Protein AF-A0A2J6I6C4-F1 (afdb_monomer)

Foldseek 3Di:
DVVVVVVVVVVVVVVVVVVPFPPDDDPDDDPCVQVPVCVVPLQCLPVPQAWDWDWDKDFDPDPDPFTKIKIKIKIKHADPVQQKIWMWMWIWIRHGDFKIKIWIKIKMKHWDDPDPFKIKMKMKMKIKMKIWTDDDPVVRWDTDIDIFIKMKIKMWMGGHQKIKMKMWIFDPPPPPPTPPPPPPDGDTKMKIKIWGWDDDDLFKIKIFMWMWIRDVDIWIKTKIWIDGNQAKIWIWIDTDPDGIDIDIDGGDPQPQPDFDDDPQWTWTFGPPPHTDTPDIDGHDD

Mean predicted aligned error: 13.04 Å

Radius of gyration: 20.75 Å; Cα contacts (8 Å, |Δi|>4): 655; chains: 1; bounding box: 45×49×57 Å

Sequence (285 aa):
MKLKKISKYLVLLNFVLISNLQFAQSFDKSVLHIYNDYLNNPAFIYAEKTIQINAIGGTSLTKLNNNPNEFMINTLAYFNKISSGIIISYHKENTGAYVNNQGVILGYAYHQKIHQDLEISIGVSFDIFKYKFKPDNQLNISSNTVSDVNYKAGLGLKYKNLSVSYAIHNNNVNMLDTNFIWTKSRKLNNSVFVRYDVQIKDIWHFYPQLSYFDDNTPKLLPSLIVDYKNIVGLGFEYWNNINITAYVKFFKKIKIIMLIKHQNNVLIYDKTSGWNLLGQVQIDL

Structure (mmCIF, N/CA/C/O backbone):
data_AF-A0A2J6I6C4-F1
#
_entry.id   AF-A0A2J6I6C4-F1
#
loop_
_atom_site.group_PDB
_atom_site.id
_atom_site.type_symbol
_atom_site.label_atom_id
_atom_site.label_alt_id
_atom_site.label_comp_id
_atom_site.label_asym_id
_atom_site.label_entity_id
_atom_site.label_seq_id
_atom_site.pdbx_PDB_ins_code
_atom_site.Cartn_x
_atom_site.Cartn_y
_atom_site.Cartn_z
_atom_site.occupancy
_atom_site.B_iso_or_equiv
_atom_site.auth_seq_id
_atom_site.auth_comp_id
_atom_site.auth_asym_id
_atom_site.auth_atom_id
_atom_site.pdbx_PDB_model_num
ATOM 1 N N . MET A 1 1 ? -8.338 -30.569 24.480 1.00 46.53 1 MET A N 1
ATOM 2 C CA . MET A 1 1 ? -8.023 -31.474 23.341 1.00 46.53 1 MET A CA 1
ATOM 3 C C . MET A 1 1 ? -8.474 -30.977 21.951 1.00 46.53 1 MET A C 1
ATOM 5 O O . MET A 1 1 ? -7.886 -31.412 20.970 1.00 46.53 1 MET A O 1
ATOM 9 N N . LYS A 1 2 ? -9.455 -30.060 21.817 1.00 44.38 2 LYS A N 1
ATOM 10 C CA . LYS A 1 2 ? -9.974 -29.587 20.507 1.00 44.38 2 LYS A CA 1
ATOM 11 C C . LYS A 1 2 ? -9.025 -28.660 19.710 1.00 44.38 2 LYS A C 1
ATOM 13 O O . LYS A 1 2 ? -8.967 -28.766 18.491 1.00 44.38 2 LYS A O 1
ATOM 18 N N . LEU A 1 3 ? -8.212 -27.834 20.380 1.00 40.41 3 LEU A N 1
ATOM 19 C CA . LEU A 1 3 ? -7.288 -26.883 19.726 1.00 40.41 3 LEU A CA 1
ATOM 20 C C . LEU A 1 3 ? -6.159 -27.552 18.917 1.00 40.41 3 LEU A C 1
ATOM 22 O O . LEU A 1 3 ? -5.822 -27.071 17.841 1.00 40.41 3 LEU A O 1
ATOM 26 N N . LYS A 1 4 ? -5.634 -28.700 19.378 1.00 46.03 4 LYS A N 1
ATOM 27 C CA . LYS A 1 4 ? -4.597 -29.464 18.651 1.00 46.03 4 LYS A CA 1
ATOM 28 C C . LYS A 1 4 ? -5.107 -30.069 17.335 1.00 46.03 4 LYS A C 1
ATOM 30 O O . LYS A 1 4 ? -4.322 -30.309 16.424 1.00 46.03 4 LYS A O 1
ATOM 35 N N . LYS A 1 5 ? -6.416 -30.333 17.231 1.00 46.25 5 LYS A N 1
ATOM 36 C CA . LYS A 1 5 ? -7.028 -30.841 15.993 1.00 46.25 5 LYS A CA 1
ATOM 37 C C . LYS A 1 5 ? -7.177 -29.718 14.965 1.00 46.25 5 LYS A C 1
ATOM 39 O O . LYS A 1 5 ? -6.789 -29.909 13.822 1.00 46.25 5 LYS A O 1
ATOM 44 N N . ILE A 1 6 ? -7.635 -28.537 15.390 1.00 59.62 6 ILE A N 1
ATOM 45 C CA . ILE A 1 6 ? -7.791 -27.356 14.521 1.00 59.62 6 ILE A CA 1
ATOM 46 C C . ILE A 1 6 ? -6.442 -26.915 13.931 1.00 59.62 6 ILE A C 1
ATOM 48 O O . ILE A 1 6 ? -6.360 -26.666 12.733 1.00 59.62 6 ILE A O 1
ATOM 52 N N . SER A 1 7 ? -5.364 -26.909 14.726 1.00 58.69 7 SER A N 1
ATOM 53 C CA . SER A 1 7 ? -4.027 -26.561 14.219 1.00 58.69 7 SER A CA 1
ATOM 54 C C . SER A 1 7 ? -3.521 -27.543 13.159 1.00 58.69 7 SER A C 1
ATOM 56 O O . SER A 1 7 ? -2.903 -27.122 12.189 1.00 58.69 7 SER A O 1
ATOM 58 N N . LYS A 1 8 ? -3.814 -28.845 13.301 1.00 58.00 8 LYS A N 1
ATOM 59 C CA . LYS A 1 8 ? -3.425 -29.862 12.312 1.00 58.00 8 LYS A CA 1
ATOM 60 C C . LYS A 1 8 ? -4.143 -29.653 10.977 1.00 58.00 8 LYS A C 1
ATOM 62 O O . LYS A 1 8 ? -3.500 -29.755 9.940 1.00 58.00 8 LYS A O 1
ATOM 67 N N . TYR A 1 9 ? -5.435 -29.320 11.003 1.00 67.44 9 TYR A N 1
ATOM 68 C CA . TYR A 1 9 ? -6.203 -29.035 9.787 1.00 67.44 9 TYR A CA 1
ATOM 69 C C . TYR A 1 9 ? -5.781 -27.730 9.113 1.00 67.44 9 TYR A C 1
ATOM 71 O O . TYR A 1 9 ? -5.707 -27.698 7.893 1.00 67.44 9 TYR A O 1
ATOM 79 N N . LEU A 1 10 ? -5.432 -26.688 9.877 1.00 62.88 10 LEU A N 1
ATOM 80 C CA . LEU A 1 10 ? -4.889 -25.447 9.314 1.00 62.88 10 LEU A CA 1
ATOM 81 C C . LEU A 1 10 ? -3.521 -25.662 8.657 1.00 62.88 10 LEU A C 1
ATOM 83 O O . LEU A 1 10 ? -3.275 -25.118 7.586 1.00 62.88 10 LEU A O 1
ATOM 87 N N . VAL A 1 11 ? -2.647 -26.480 9.252 1.00 66.56 11 VAL A N 1
ATOM 88 C CA . VAL A 1 11 ? -1.365 -26.857 8.631 1.00 66.56 11 VAL A CA 1
ATOM 89 C C . VAL A 1 11 ? -1.597 -27.668 7.356 1.00 66.56 11 VAL A C 1
ATOM 91 O O . VAL A 1 11 ? -0.972 -27.376 6.344 1.00 66.56 11 VAL A O 1
ATOM 94 N N . LEU A 1 12 ? -2.523 -28.632 7.376 1.00 62.59 12 LEU A N 1
ATOM 95 C CA . LEU A 1 12 ? -2.875 -29.425 6.193 1.00 62.59 12 LEU A CA 1
ATOM 96 C C . LEU A 1 12 ? -3.475 -28.560 5.080 1.00 62.59 12 LEU A C 1
ATOM 98 O O . LEU A 1 12 ? -3.098 -28.717 3.927 1.00 62.59 12 LEU A O 1
ATOM 102 N N . LEU A 1 13 ? -4.356 -27.619 5.427 1.00 60.53 13 LEU A N 1
ATOM 103 C CA . LEU A 1 13 ? -4.941 -26.663 4.491 1.00 60.53 13 LEU A CA 1
ATOM 104 C C . LEU A 1 13 ? -3.857 -25.778 3.866 1.00 60.53 13 LEU A C 1
ATOM 106 O O . LEU A 1 13 ? -3.821 -25.652 2.650 1.00 60.53 13 LEU A O 1
ATOM 110 N N . ASN A 1 14 ? -2.930 -25.236 4.665 1.00 56.56 14 ASN A N 1
ATOM 111 C CA . ASN A 1 14 ? -1.780 -24.490 4.142 1.00 56.56 14 ASN A CA 1
ATOM 112 C C . ASN A 1 14 ? -0.920 -25.357 3.215 1.00 56.56 14 ASN A C 1
ATOM 114 O O . ASN A 1 14 ? -0.519 -24.894 2.156 1.00 56.56 14 ASN A O 1
ATOM 118 N N . PHE A 1 15 ? -0.677 -26.622 3.565 1.00 59.22 15 PHE A N 1
ATOM 119 C CA . PHE A 1 15 ? 0.108 -27.536 2.734 1.00 59.22 15 PHE A CA 1
ATOM 120 C C . PHE A 1 15 ? -0.576 -27.829 1.389 1.00 59.22 15 PHE A C 1
ATOM 122 O O . PHE A 1 15 ? 0.089 -27.827 0.358 1.00 59.22 15 PHE A O 1
ATOM 129 N N . VAL A 1 16 ? -1.903 -28.004 1.391 1.00 60.94 16 VAL A N 1
ATOM 130 C CA . VAL A 1 16 ? -2.719 -28.197 0.179 1.00 60.94 16 VAL A CA 1
ATOM 131 C C . VAL A 1 16 ? -2.786 -26.920 -0.669 1.00 60.94 16 VAL A C 1
ATOM 133 O O . VAL A 1 16 ? -2.749 -26.992 -1.896 1.00 60.94 16 VAL A O 1
ATOM 136 N N . LEU A 1 17 ? -2.850 -25.741 -0.043 1.00 49.84 17 LEU A N 1
ATOM 137 C CA . LEU A 1 17 ? -2.805 -24.454 -0.746 1.00 49.84 17 LEU A CA 1
ATOM 138 C C . LEU A 1 17 ? -1.430 -24.212 -1.389 1.00 49.84 17 LEU A C 1
ATOM 140 O O . LEU A 1 17 ? -1.365 -23.771 -2.531 1.00 49.84 17 LEU A O 1
ATOM 144 N N . ILE A 1 18 ? -0.340 -24.567 -0.700 1.00 54.50 18 ILE A N 1
ATOM 145 C CA . ILE A 1 18 ? 1.033 -24.460 -1.219 1.00 54.50 18 ILE A CA 1
ATOM 146 C C . ILE A 1 18 ? 1.277 -25.472 -2.350 1.00 54.50 18 ILE A C 1
ATOM 148 O O . ILE A 1 18 ? 1.935 -25.139 -3.332 1.00 54.50 18 ILE A O 1
ATOM 152 N N . SER A 1 19 ? 0.728 -26.691 -2.260 1.00 41.31 19 SER A N 1
ATOM 153 C CA . SER A 1 19 ? 0.925 -27.731 -3.281 1.00 41.31 19 SER A CA 1
ATOM 154 C C . SER A 1 19 ? 0.206 -27.463 -4.608 1.00 41.31 19 SER A C 1
ATOM 156 O O . SER A 1 19 ? 0.525 -28.114 -5.596 1.00 41.31 19 SER A O 1
ATOM 158 N N . ASN A 1 20 ? -0.750 -26.528 -4.643 1.00 42.38 20 ASN A N 1
ATOM 159 C CA . ASN A 1 20 ? -1.469 -26.123 -5.859 1.00 42.38 20 ASN A CA 1
ATOM 160 C C . ASN A 1 20 ? -0.964 -24.794 -6.448 1.00 42.38 20 ASN A C 1
ATOM 162 O O . ASN A 1 20 ? -1.604 -24.239 -7.340 1.00 42.38 20 ASN A O 1
ATOM 166 N N . LEU A 1 21 ? 0.176 -24.272 -5.980 1.00 39.88 21 LEU A N 1
ATOM 167 C CA . LEU A 1 21 ? 0.808 -23.105 -6.592 1.00 39.88 21 LEU A CA 1
ATOM 168 C C . LEU A 1 21 ? 1.379 -23.496 -7.964 1.00 39.88 21 LEU A C 1
ATOM 170 O O . LEU A 1 21 ? 2.536 -23.893 -8.092 1.00 39.88 21 LEU A O 1
ATOM 174 N N . GLN A 1 22 ? 0.565 -23.387 -9.015 1.00 33.47 22 GLN A N 1
ATOM 175 C CA . GLN A 1 22 ? 1.095 -23.226 -10.364 1.00 33.47 22 GLN A CA 1
ATOM 176 C C . GLN A 1 22 ? 1.802 -21.868 -10.422 1.00 33.47 22 GLN A C 1
ATOM 178 O O . GLN A 1 22 ? 1.182 -20.820 -10.260 1.00 33.47 22 GLN A O 1
ATOM 183 N N . PHE A 1 23 ? 3.118 -21.892 -10.637 1.00 37.78 23 PHE A N 1
ATOM 184 C CA . PHE A 1 23 ? 3.938 -20.699 -10.841 1.00 37.78 23 PHE A CA 1
ATOM 185 C C . PHE A 1 23 ? 3.673 -20.109 -12.230 1.00 37.78 23 PHE A C 1
ATOM 187 O O . PHE A 1 23 ? 4.524 -20.187 -13.117 1.00 37.78 23 PHE A O 1
ATOM 194 N N . ALA A 1 24 ? 2.487 -19.553 -12.456 1.00 33.47 24 ALA A N 1
ATOM 195 C CA . ALA A 1 24 ? 2.272 -18.737 -13.636 1.00 33.47 24 ALA A CA 1
ATOM 196 C C . ALA A 1 24 ? 2.757 -17.309 -13.371 1.00 33.47 24 ALA A C 1
ATOM 198 O O . ALA A 1 24 ? 2.614 -16.742 -12.288 1.00 33.47 24 ALA A O 1
ATOM 199 N N . GLN A 1 25 ? 3.426 -16.766 -14.381 1.00 35.72 25 GLN A N 1
ATOM 200 C CA . GLN A 1 25 ? 4.080 -15.470 -14.346 1.00 35.72 25 GLN A CA 1
ATOM 201 C C . GLN A 1 25 ? 3.005 -14.384 -14.257 1.00 35.72 25 GLN A C 1
ATOM 203 O O . GLN A 1 25 ? 2.384 -14.045 -15.262 1.00 35.72 25 GLN A O 1
ATOM 208 N N . SER A 1 26 ? 2.759 -13.827 -13.072 1.00 33.72 26 SER A N 1
ATOM 209 C CA . SER A 1 26 ? 2.038 -12.560 -12.991 1.00 33.72 26 SER A CA 1
ATOM 210 C C . SER A 1 26 ? 3.020 -11.441 -13.330 1.00 33.72 26 SER A C 1
ATOM 212 O O . SER A 1 26 ? 3.727 -10.924 -12.464 1.00 33.72 26 SER A O 1
ATOM 214 N N . PHE A 1 27 ? 3.085 -11.085 -14.609 1.00 38.00 27 PHE A N 1
ATOM 215 C CA . PHE A 1 27 ? 3.450 -9.724 -14.972 1.00 38.00 27 PHE A CA 1
ATOM 216 C C . PHE A 1 27 ? 2.368 -8.793 -14.396 1.00 38.00 27 PHE A C 1
ATOM 218 O O . PHE A 1 27 ? 1.179 -9.007 -14.636 1.00 38.00 27 PHE A O 1
ATOM 225 N N . ASP A 1 28 ? 2.790 -7.833 -13.567 1.00 42.53 28 ASP A N 1
ATOM 226 C CA . ASP A 1 28 ? 2.292 -6.442 -13.533 1.00 42.53 28 ASP A CA 1
ATOM 227 C C . ASP A 1 28 ? 1.892 -5.829 -12.189 1.00 42.53 28 ASP A C 1
ATOM 229 O O . ASP A 1 28 ? 1.685 -4.618 -12.175 1.00 42.53 28 ASP A O 1
ATOM 233 N N . LYS A 1 29 ? 1.826 -6.534 -11.050 1.00 50.66 29 LYS A N 1
ATOM 234 C CA . LYS A 1 29 ? 1.761 -5.824 -9.751 1.00 50.66 29 LYS A CA 1
ATOM 235 C C . LYS A 1 29 ? 2.572 -6.513 -8.661 1.00 50.66 29 LYS A C 1
ATOM 237 O O . LYS A 1 29 ? 2.712 -7.732 -8.613 1.00 50.66 29 LYS A O 1
ATOM 242 N N . SER A 1 30 ? 3.169 -5.667 -7.844 1.00 57.25 30 SER A N 1
ATOM 243 C CA . SER A 1 30 ? 4.337 -5.942 -7.034 1.00 57.25 30 SER A CA 1
ATOM 244 C C . SER A 1 30 ? 3.942 -6.484 -5.656 1.00 57.25 30 SER A C 1
ATOM 246 O O . SER A 1 30 ? 2.896 -6.135 -5.130 1.00 57.25 30 SER A O 1
ATOM 248 N N . VAL A 1 31 ? 4.748 -7.339 -5.014 1.00 60.59 31 VAL A N 1
ATOM 249 C CA . VAL A 1 31 ? 4.420 -7.917 -3.678 1.00 60.59 31 VAL A CA 1
ATOM 250 C C . VAL A 1 31 ? 4.047 -6.826 -2.657 1.00 60.59 31 VAL A C 1
ATOM 252 O O . VAL A 1 31 ? 3.349 -7.061 -1.667 1.00 60.59 31 VAL A O 1
ATOM 255 N N . LEU A 1 32 ? 4.540 -5.613 -2.894 1.00 64.56 32 LEU A N 1
ATOM 256 C CA . LEU A 1 32 ? 4.412 -4.473 -2.013 1.00 64.56 32 LEU A CA 1
ATOM 257 C C . LEU A 1 32 ? 2.973 -3.989 -1.848 1.00 64.56 32 LEU A C 1
ATOM 259 O O . LEU A 1 32 ? 2.642 -3.547 -0.749 1.00 64.56 32 LEU A O 1
ATOM 263 N N . HIS A 1 33 ? 2.117 -4.061 -2.877 1.00 69.06 33 HIS A N 1
ATOM 264 C CA . HIS A 1 33 ? 0.758 -3.497 -2.790 1.00 69.06 33 HIS A CA 1
ATOM 265 C C . HIS A 1 33 ? -0.145 -4.274 -1.831 1.00 69.06 33 HIS A C 1
ATOM 267 O O . HIS A 1 33 ? -1.076 -3.700 -1.272 1.00 69.06 33 HIS A O 1
ATOM 273 N N . ILE A 1 34 ? 0.144 -5.557 -1.601 1.00 70.62 34 ILE A N 1
ATOM 274 C CA . ILE A 1 34 ? -0.614 -6.397 -0.664 1.00 70.62 34 ILE A CA 1
ATOM 275 C C . ILE A 1 34 ? -0.310 -5.993 0.772 1.00 70.62 34 ILE A C 1
ATOM 277 O O . ILE A 1 34 ? -1.216 -5.912 1.588 1.00 70.62 34 ILE A O 1
ATOM 281 N N . TYR A 1 35 ? 0.958 -5.724 1.085 1.00 72.06 35 TYR A N 1
ATOM 282 C CA . TYR A 1 35 ? 1.402 -5.440 2.452 1.00 72.06 35 TYR A CA 1
ATOM 283 C C . TYR A 1 35 ? 1.483 -3.955 2.796 1.00 72.06 35 TYR A C 1
ATOM 285 O O . TYR A 1 35 ? 1.873 -3.618 3.918 1.00 72.06 35 TYR A O 1
ATOM 293 N N . ASN A 1 36 ? 1.191 -3.075 1.840 1.00 75.19 36 ASN A N 1
ATOM 294 C CA . ASN A 1 36 ? 1.263 -1.637 2.018 1.00 75.19 36 ASN A CA 1
ATOM 295 C C . ASN A 1 36 ? 0.029 -0.962 1.414 1.00 75.19 36 ASN A C 1
ATOM 297 O O . ASN A 1 36 ? 0.051 -0.521 0.263 1.00 75.19 36 ASN A O 1
ATOM 301 N N . ASP A 1 37 ? -1.034 -0.841 2.214 1.00 78.88 37 ASP A N 1
ATOM 302 C CA . ASP A 1 37 ? -2.308 -0.258 1.769 1.00 78.88 37 ASP A CA 1
ATOM 303 C C . ASP A 1 37 ? -2.155 1.159 1.210 1.00 78.88 37 ASP A C 1
ATOM 305 O O . ASP A 1 37 ? -2.943 1.577 0.364 1.00 78.88 37 ASP A O 1
ATOM 309 N N . TYR A 1 38 ? -1.141 1.901 1.667 1.00 80.06 38 TYR A N 1
ATOM 310 C CA . TYR A 1 38 ? -0.843 3.233 1.156 1.00 80.06 38 TYR A CA 1
ATOM 311 C C . TYR A 1 38 ? -0.567 3.233 -0.355 1.00 80.06 38 TYR A C 1
ATOM 313 O O . TYR A 1 38 ? -0.977 4.161 -1.051 1.00 80.06 38 TYR A O 1
ATOM 321 N N . LEU A 1 39 ? 0.099 2.197 -0.880 1.00 78.25 39 LEU A N 1
ATOM 322 C CA . LEU A 1 39 ? 0.382 2.111 -2.317 1.00 78.25 39 LEU A CA 1
ATOM 323 C C . LEU A 1 39 ? -0.907 2.016 -3.141 1.00 78.25 39 LEU A C 1
ATOM 325 O O . LEU A 1 39 ? -0.939 2.510 -4.274 1.00 78.25 39 LEU A O 1
ATOM 329 N N . ASN A 1 40 ? -1.957 1.432 -2.550 1.00 80.00 40 ASN A N 1
ATOM 330 C CA . ASN A 1 40 ? -3.296 1.363 -3.127 1.00 80.00 40 ASN A CA 1
ATOM 331 C C . ASN A 1 40 ? -4.049 2.684 -2.944 1.00 80.00 40 ASN A C 1
ATOM 333 O O . ASN A 1 40 ? -4.701 3.149 -3.877 1.00 80.00 40 ASN A O 1
ATOM 337 N N . ASN A 1 41 ? -3.970 3.293 -1.756 1.00 88.69 41 ASN A N 1
ATOM 338 C CA . ASN A 1 41 ? -4.663 4.538 -1.456 1.00 88.69 41 ASN A CA 1
ATOM 339 C C . ASN A 1 41 ? -3.892 5.428 -0.462 1.00 88.69 41 ASN A C 1
ATOM 341 O O . ASN A 1 41 ? -3.726 5.040 0.701 1.00 88.69 41 ASN A O 1
ATOM 345 N N . PRO A 1 42 ? -3.525 6.669 -0.842 1.00 90.06 42 PRO A N 1
ATOM 346 C CA . PRO A 1 42 ? -2.816 7.572 0.054 1.00 90.06 42 PRO A CA 1
ATOM 347 C C . PRO A 1 42 ? -3.596 7.940 1.323 1.00 90.06 42 PRO A C 1
ATOM 349 O O . PRO A 1 42 ? -2.987 8.282 2.327 1.00 90.06 42 PRO A O 1
ATOM 352 N N . ALA A 1 43 ? -4.924 7.812 1.352 1.00 90.50 43 ALA A N 1
ATOM 353 C CA . ALA A 1 43 ? -5.735 8.068 2.544 1.00 90.50 43 ALA A CA 1
ATOM 354 C C . ALA A 1 43 ? -5.499 7.054 3.689 1.00 90.50 43 ALA A C 1
ATOM 356 O O . ALA A 1 43 ? -5.998 7.247 4.800 1.00 90.50 43 ALA A O 1
ATOM 357 N N . PHE A 1 44 ? -4.746 5.975 3.446 1.00 85.06 44 PHE A N 1
ATOM 358 C CA . PHE A 1 44 ? -4.442 4.915 4.415 1.00 85.06 44 PHE A CA 1
ATOM 359 C C . PHE A 1 44 ? -3.098 5.046 5.136 1.00 85.06 44 PHE A C 1
ATOM 361 O O . PHE A 1 44 ? -2.681 4.117 5.827 1.00 85.06 44 PHE A O 1
ATOM 368 N N . ILE A 1 45 ? -2.479 6.231 5.131 1.00 72.75 45 ILE A N 1
ATOM 369 C CA . ILE A 1 45 ? -1.303 6.535 5.978 1.00 72.75 45 ILE A CA 1
ATOM 370 C C . ILE A 1 45 ? -1.639 6.443 7.500 1.00 72.75 45 ILE A C 1
ATOM 372 O O . ILE A 1 45 ? -0.779 6.647 8.351 1.00 72.75 45 ILE A O 1
ATOM 376 N N . TYR A 1 46 ? -2.866 6.058 7.892 1.00 61.78 46 TYR A N 1
ATOM 377 C CA . TYR A 1 46 ? -3.261 5.834 9.290 1.00 61.78 46 TYR A CA 1
ATOM 378 C C . TYR A 1 46 ? -2.914 4.467 9.881 1.00 61.78 46 TYR A C 1
ATOM 380 O O . TYR A 1 46 ? -3.103 4.333 11.092 1.00 61.78 46 TYR A O 1
ATOM 388 N N . ALA A 1 47 ? -2.526 3.458 9.081 1.00 56.50 47 ALA A N 1
ATOM 389 C CA . ALA A 1 47 ? -2.716 2.038 9.430 1.00 56.50 47 ALA A CA 1
ATOM 390 C C . ALA A 1 47 ? -2.342 1.676 10.881 1.00 56.50 47 ALA A C 1
ATOM 392 O O . ALA A 1 47 ? -3.105 0.967 11.534 1.00 56.50 47 ALA A O 1
ATOM 393 N N . GLU A 1 48 ? -1.269 2.255 11.435 1.00 62.34 48 GLU A N 1
ATOM 394 C CA . GLU A 1 48 ? -0.854 1.974 12.815 1.00 62.34 48 GLU A CA 1
ATOM 395 C C . GLU A 1 48 ? -0.717 3.184 13.758 1.00 62.34 48 GLU A C 1
ATOM 397 O O . GLU A 1 48 ? -0.335 2.995 14.909 1.00 62.34 48 GLU A O 1
ATOM 402 N N . LYS A 1 49 ? -1.060 4.422 13.352 1.00 71.25 49 LYS A N 1
ATOM 403 C CA . LYS A 1 49 ? -0.919 5.649 14.191 1.00 71.25 49 LYS A CA 1
ATOM 404 C C . LYS A 1 49 ? 0.444 5.771 14.903 1.00 71.25 49 LYS A C 1
ATOM 406 O O . LYS A 1 49 ? 0.560 6.360 15.977 1.00 71.25 49 LYS A O 1
ATOM 411 N N . THR A 1 50 ? 1.486 5.214 14.298 1.00 70.19 50 THR A N 1
ATOM 412 C CA . THR A 1 50 ? 2.855 5.162 14.820 1.00 70.19 50 THR A CA 1
ATOM 413 C C . THR A 1 50 ? 3.834 5.584 13.741 1.00 70.19 50 THR A C 1
ATOM 415 O O . THR A 1 50 ? 3.511 5.539 12.555 1.00 70.19 50 THR A O 1
ATOM 418 N N . ILE A 1 51 ? 5.053 5.939 14.147 1.00 76.50 51 ILE A N 1
ATOM 419 C CA . ILE A 1 51 ? 6.169 6.022 13.206 1.00 76.50 51 ILE A CA 1
ATOM 420 C C . ILE A 1 51 ? 6.601 4.599 12.861 1.00 76.50 51 ILE A C 1
ATOM 422 O O . ILE A 1 51 ? 6.819 3.780 13.756 1.00 76.50 51 ILE A O 1
ATOM 426 N N . GLN A 1 52 ? 6.716 4.311 11.573 1.00 74.31 52 GLN A N 1
ATOM 427 C CA . GLN A 1 52 ? 7.131 3.018 11.058 1.00 74.31 52 GLN A CA 1
ATOM 428 C C . GLN A 1 52 ? 8.174 3.195 9.976 1.00 74.31 52 GLN A C 1
ATOM 430 O O . GLN A 1 52 ? 8.049 4.087 9.143 1.00 74.31 52 GLN A O 1
ATOM 435 N N . ILE A 1 53 ? 9.157 2.302 9.962 1.00 74.38 53 ILE A N 1
ATOM 436 C CA . ILE A 1 53 ? 10.054 2.134 8.827 1.00 74.38 53 ILE A CA 1
ATOM 437 C C . ILE A 1 53 ? 9.908 0.696 8.358 1.00 74.38 53 ILE A C 1
ATOM 439 O O . ILE A 1 53 ? 10.161 -0.228 9.133 1.00 74.38 53 ILE A O 1
ATOM 443 N N . ASN A 1 54 ? 9.495 0.507 7.108 1.00 72.44 54 ASN A N 1
ATOM 444 C CA . ASN A 1 54 ? 9.399 -0.812 6.502 1.00 72.44 54 ASN A CA 1
ATOM 445 C C . ASN A 1 54 ? 10.412 -0.922 5.370 1.00 72.44 54 ASN A C 1
ATOM 447 O O . ASN A 1 54 ? 10.471 -0.061 4.500 1.00 72.44 54 ASN A O 1
ATOM 451 N N . ALA A 1 55 ? 11.168 -2.014 5.364 1.00 72.19 55 ALA A N 1
ATOM 452 C CA . ALA A 1 55 ? 11.947 -2.443 4.215 1.00 72.19 55 ALA A CA 1
ATOM 453 C C . ALA A 1 55 ? 11.312 -3.726 3.684 1.00 72.19 55 ALA A C 1
ATOM 455 O O . ALA A 1 55 ? 11.145 -4.694 4.428 1.00 72.19 55 ALA A O 1
ATOM 456 N N . ILE A 1 56 ? 10.917 -3.720 2.418 1.00 70.19 56 ILE A N 1
ATOM 457 C CA . ILE A 1 56 ? 10.276 -4.851 1.759 1.00 70.19 56 ILE A CA 1
ATOM 458 C C . ILE A 1 56 ? 11.066 -5.144 0.490 1.00 70.19 56 ILE A C 1
ATOM 460 O O . ILE A 1 56 ? 11.317 -4.249 -0.312 1.00 70.19 56 ILE A O 1
ATOM 464 N N . GLY A 1 57 ? 11.481 -6.396 0.332 1.00 68.00 57 GLY A N 1
ATOM 465 C CA . GLY A 1 57 ? 12.169 -6.877 -0.855 1.00 68.00 57 GLY A CA 1
ATOM 466 C C . GLY A 1 57 ? 11.458 -8.101 -1.410 1.00 68.00 57 GLY A C 1
ATOM 467 O O . GLY A 1 57 ? 10.981 -8.939 -0.644 1.00 68.00 57 GLY A O 1
ATOM 468 N N . GLY A 1 58 ? 11.391 -8.197 -2.730 1.00 66.50 58 GLY A N 1
ATOM 469 C CA . GLY A 1 58 ? 10.831 -9.334 -3.445 1.00 66.50 58 GLY A CA 1
ATOM 470 C C . GLY A 1 58 ? 11.751 -9.753 -4.583 1.00 66.50 58 GLY A C 1
ATOM 471 O O . GLY A 1 58 ? 12.347 -8.916 -5.260 1.00 66.50 58 GLY A O 1
ATOM 472 N N . THR A 1 59 ? 11.870 -11.057 -4.804 1.00 65.94 59 THR A N 1
ATOM 473 C CA . THR A 1 59 ? 12.532 -11.617 -5.983 1.00 65.94 59 THR A CA 1
ATOM 474 C C . THR A 1 59 ? 11.605 -12.631 -6.637 1.00 65.94 59 THR A C 1
ATOM 476 O O . THR A 1 59 ? 10.935 -13.410 -5.958 1.00 65.94 59 THR A O 1
ATOM 479 N N . SER A 1 60 ? 11.550 -12.629 -7.968 1.00 62.69 60 SER A N 1
ATOM 480 C CA . SER A 1 60 ? 10.906 -13.712 -8.709 1.00 62.69 60 SER A CA 1
ATOM 481 C C . SER A 1 60 ? 11.785 -14.965 -8.661 1.00 62.69 60 SER A C 1
ATOM 483 O O . SER A 1 60 ? 12.992 -14.892 -8.894 1.00 62.69 60 SER A O 1
ATOM 485 N N . LEU A 1 61 ? 11.181 -16.123 -8.377 1.00 54.22 61 LEU A N 1
ATOM 486 C CA . LEU A 1 61 ? 11.857 -17.427 -8.249 1.00 54.22 61 LEU A CA 1
ATOM 487 C C . LEU A 1 61 ? 12.237 -18.076 -9.595 1.00 54.22 61 LEU A C 1
ATOM 489 O O . LEU A 1 61 ? 12.612 -19.248 -9.642 1.00 54.22 61 LEU A O 1
ATOM 493 N N . THR A 1 62 ? 12.130 -17.352 -10.706 1.00 54.00 62 THR A N 1
ATOM 494 C CA . THR A 1 62 ? 12.517 -17.881 -12.019 1.00 54.00 62 THR A CA 1
ATOM 495 C C . THR A 1 62 ? 14.044 -18.043 -12.095 1.00 54.00 62 THR A C 1
ATOM 497 O O . THR A 1 62 ? 14.786 -17.333 -11.437 1.00 54.00 62 THR A O 1
ATOM 500 N N . LYS A 1 63 ? 14.576 -19.034 -12.821 1.00 45.75 63 LYS A N 1
ATOM 501 C CA . LYS A 1 63 ? 16.038 -19.279 -12.923 1.00 45.75 63 LYS A CA 1
ATOM 502 C C . LYS A 1 63 ? 16.714 -18.436 -14.020 1.00 45.75 63 LYS A C 1
ATOM 504 O O . LYS A 1 63 ? 17.739 -18.845 -14.559 1.00 45.75 63 LYS A O 1
ATOM 509 N N . LEU A 1 64 ? 16.131 -17.302 -14.406 1.00 53.09 64 LEU A N 1
ATOM 510 C CA . LEU A 1 64 ? 16.615 -16.510 -15.536 1.00 53.09 64 LEU A CA 1
ATOM 511 C C . LEU A 1 64 ? 17.597 -15.425 -15.064 1.00 53.09 64 LEU A C 1
ATOM 513 O O . LEU A 1 64 ? 17.460 -14.840 -13.991 1.00 53.09 64 LEU A O 1
ATOM 517 N N . ASN A 1 65 ? 18.623 -15.140 -15.865 1.00 53.03 65 ASN A N 1
ATOM 518 C CA . ASN A 1 65 ? 19.490 -13.990 -15.606 1.00 53.03 65 ASN A CA 1
ATOM 519 C C . ASN A 1 65 ? 18.655 -12.697 -15.703 1.00 53.03 65 ASN A C 1
ATOM 521 O O . ASN A 1 65 ? 17.896 -12.529 -16.655 1.00 53.03 65 ASN A O 1
ATOM 525 N N . ASN A 1 66 ? 18.820 -11.778 -14.741 1.00 58.19 66 ASN A N 1
ATOM 526 C CA . ASN A 1 66 ? 18.018 -10.552 -14.569 1.00 58.19 66 ASN A CA 1
ATOM 527 C C . ASN A 1 66 ? 16.538 -10.765 -14.185 1.00 58.19 66 ASN A C 1
ATOM 529 O O . ASN A 1 66 ? 15.652 -10.084 -14.705 1.00 58.19 66 ASN A O 1
ATOM 533 N N . ASN A 1 67 ? 16.255 -11.692 -13.268 1.00 63.84 67 ASN A N 1
ATOM 534 C CA . ASN A 1 67 ? 14.901 -11.857 -12.739 1.00 63.84 67 ASN A CA 1
ATOM 535 C C . ASN A 1 67 ? 14.318 -10.555 -12.186 1.00 63.84 67 ASN A C 1
ATOM 537 O O . ASN A 1 67 ? 15.058 -9.781 -11.561 1.00 63.84 67 ASN A O 1
ATOM 541 N N . PRO A 1 68 ? 12.989 -10.375 -12.309 1.00 65.00 68 PRO A N 1
ATOM 542 C CA . PRO A 1 68 ? 12.314 -9.2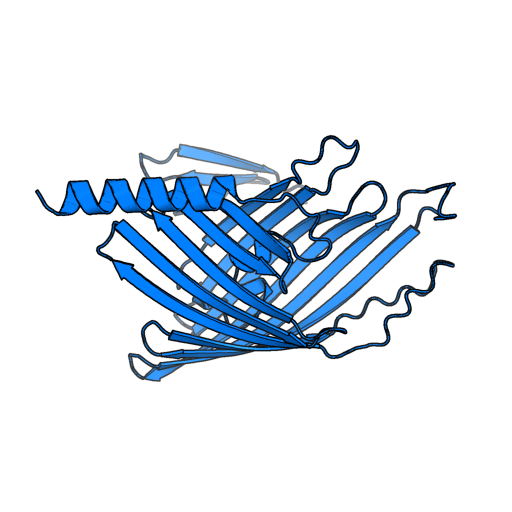89 -11.647 1.00 65.00 68 PRO A CA 1
ATOM 543 C C . PRO A 1 68 ? 12.633 -9.277 -10.156 1.00 65.00 68 PRO A C 1
ATOM 545 O O . PRO A 1 68 ? 12.470 -10.286 -9.457 1.00 65.00 68 PRO A O 1
ATOM 548 N N . ASN A 1 69 ? 13.136 -8.146 -9.690 1.00 74.19 69 ASN A N 1
ATOM 549 C CA . ASN A 1 69 ? 13.381 -7.912 -8.283 1.00 74.19 69 ASN A CA 1
ATOM 550 C C . ASN A 1 69 ? 12.878 -6.532 -7.912 1.00 74.19 69 ASN A C 1
ATOM 552 O O . ASN A 1 69 ? 12.825 -5.619 -8.733 1.00 74.19 69 ASN A O 1
ATOM 556 N N . GLU A 1 70 ? 12.502 -6.403 -6.658 1.00 75.50 70 GLU A N 1
ATOM 557 C CA . GLU A 1 70 ? 11.910 -5.192 -6.154 1.00 75.50 70 GLU A CA 1
ATOM 558 C C . GLU A 1 70 ? 12.380 -4.956 -4.733 1.00 75.50 70 GLU A C 1
ATOM 560 O O . GLU A 1 70 ? 12.557 -5.882 -3.939 1.00 75.50 70 GLU A O 1
ATOM 565 N N . PHE A 1 71 ? 12.591 -3.690 -4.428 1.00 80.31 71 PHE A N 1
ATOM 566 C CA . PHE A 1 71 ? 12.992 -3.220 -3.131 1.00 80.31 71 PHE A CA 1
ATOM 567 C C . PHE A 1 71 ? 12.292 -1.902 -2.836 1.00 80.31 71 PHE A C 1
ATOM 569 O O . PHE A 1 71 ? 12.315 -0.970 -3.638 1.00 80.31 71 PHE A O 1
ATOM 576 N N . MET A 1 72 ? 11.705 -1.808 -1.653 1.00 78.88 72 MET A N 1
ATOM 577 C CA . MET A 1 72 ? 11.102 -0.588 -1.155 1.00 78.88 72 MET A CA 1
ATOM 578 C C . MET A 1 72 ? 11.504 -0.368 0.291 1.00 78.88 72 MET A C 1
ATOM 580 O O . MET A 1 72 ? 11.379 -1.265 1.123 1.00 78.88 72 MET A O 1
ATOM 584 N N . ILE A 1 73 ? 11.928 0.853 0.593 1.00 82.75 73 ILE A N 1
ATOM 585 C CA . ILE A 1 73 ? 12.011 1.351 1.962 1.00 82.75 73 ILE A CA 1
ATOM 586 C C . ILE A 1 73 ? 10.978 2.451 2.085 1.00 82.75 73 ILE A C 1
ATOM 588 O O . ILE A 1 73 ? 11.017 3.405 1.315 1.00 82.75 73 ILE A O 1
ATOM 592 N N . ASN A 1 74 ? 10.098 2.356 3.069 1.00 81.12 74 ASN A N 1
ATOM 593 C CA . ASN A 1 74 ? 9.186 3.434 3.394 1.00 81.12 74 ASN A CA 1
ATOM 594 C C . ASN A 1 74 ? 9.279 3.830 4.860 1.00 81.12 74 ASN A C 1
ATOM 596 O O . ASN A 1 74 ? 9.579 3.015 5.729 1.00 81.12 74 ASN A O 1
ATOM 600 N N . THR A 1 75 ? 9.001 5.101 5.104 1.00 83.94 75 THR A N 1
ATOM 601 C CA . THR A 1 75 ? 8.867 5.692 6.425 1.00 83.94 75 THR A CA 1
ATOM 602 C C . THR A 1 75 ? 7.493 6.328 6.498 1.00 83.94 75 THR A C 1
ATOM 604 O O . THR A 1 75 ? 7.216 7.260 5.746 1.00 83.94 75 THR A O 1
ATOM 607 N N . LEU A 1 76 ? 6.646 5.833 7.395 1.00 83.75 76 LEU A N 1
ATOM 608 C CA . LEU A 1 76 ? 5.333 6.392 7.692 1.00 83.75 76 LEU A CA 1
ATOM 609 C C . LEU A 1 76 ? 5.394 7.084 9.048 1.00 83.75 76 LEU A C 1
ATOM 611 O O . LEU A 1 76 ? 5.979 6.550 9.990 1.00 83.75 76 LEU A O 1
ATOM 615 N N . ALA A 1 77 ? 4.774 8.250 9.171 1.00 84.81 77 ALA A N 1
ATOM 616 C CA . ALA A 1 77 ? 4.640 8.938 10.447 1.00 84.81 77 ALA A CA 1
ATOM 617 C C . ALA A 1 77 ? 3.249 9.554 10.577 1.00 84.81 77 ALA A C 1
ATOM 619 O O . ALA A 1 77 ? 2.791 10.246 9.672 1.00 84.81 77 ALA A O 1
ATOM 620 N N . TYR A 1 78 ? 2.604 9.329 11.723 1.00 85.69 78 TYR A N 1
ATOM 621 C CA . TYR A 1 78 ? 1.320 9.935 12.069 1.00 85.69 78 TYR A CA 1
ATOM 622 C C . TYR A 1 78 ? 1.491 1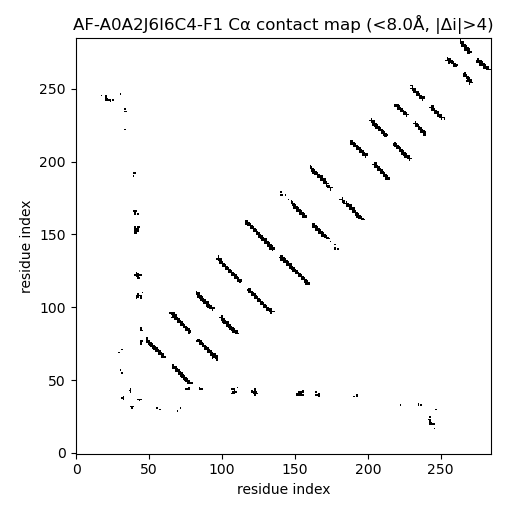0.971 13.183 1.00 85.69 78 TYR A C 1
ATOM 624 O O . TYR A 1 78 ? 2.059 10.690 14.241 1.00 85.69 78 TYR A O 1
ATOM 632 N N . PHE A 1 79 ? 0.957 12.167 12.965 1.00 87.06 79 PHE A N 1
ATOM 633 C CA . PHE A 1 79 ? 1.028 13.296 13.878 1.00 87.06 79 PHE A CA 1
ATOM 634 C C . PHE A 1 79 ? -0.322 13.515 14.562 1.00 87.06 79 PHE A C 1
ATOM 636 O O . PHE A 1 79 ? -1.198 14.206 14.043 1.00 87.06 79 PHE A O 1
ATOM 643 N N . ASN A 1 80 ? -0.465 12.988 15.781 1.00 86.81 80 ASN A N 1
ATOM 644 C CA . ASN A 1 80 ? -1.707 13.072 16.564 1.00 86.81 80 ASN A CA 1
ATOM 645 C C . ASN A 1 80 ? -2.253 14.502 16.735 1.00 86.81 80 ASN A C 1
ATOM 647 O O . ASN A 1 80 ? -3.464 14.678 16.768 1.00 86.81 80 ASN A O 1
ATOM 651 N N . LYS A 1 81 ? -1.383 15.518 16.844 1.00 88.00 81 LYS A N 1
ATOM 652 C CA . LYS A 1 81 ? -1.796 16.913 17.090 1.00 88.00 81 LYS A CA 1
ATOM 653 C C . LYS A 1 81 ? -2.552 17.544 15.921 1.00 88.00 81 LYS A C 1
ATOM 655 O O . LYS A 1 81 ? -3.437 18.354 16.150 1.00 88.00 81 LYS A O 1
ATOM 660 N N . ILE A 1 82 ? -2.180 17.185 14.695 1.00 90.62 82 ILE A N 1
ATOM 661 C CA . ILE A 1 82 ? -2.777 17.728 13.466 1.00 90.62 82 ILE A CA 1
ATOM 662 C C . ILE A 1 82 ? -3.642 16.694 12.739 1.00 90.62 82 ILE A C 1
ATOM 664 O O . ILE A 1 82 ? -4.229 17.005 11.715 1.00 90.62 82 ILE A O 1
ATOM 668 N N . SER A 1 83 ? -3.740 15.480 13.293 1.00 92.00 83 SER A N 1
ATOM 669 C CA . SER A 1 83 ? -4.434 14.331 12.707 1.00 92.00 83 SER A CA 1
ATOM 670 C C . SER A 1 83 ? -4.029 14.069 11.258 1.00 92.00 83 SER A C 1
ATOM 672 O O . SER A 1 83 ? -4.868 13.857 10.390 1.00 92.00 83 SER A O 1
ATOM 674 N N . SER A 1 84 ? -2.721 14.076 11.003 1.00 92.62 84 SER A N 1
ATOM 675 C CA . SER A 1 84 ? -2.181 13.888 9.658 1.00 92.62 84 SER A CA 1
ATOM 676 C C . SER A 1 84 ? -1.107 12.818 9.619 1.00 92.62 84 SER A C 1
ATOM 678 O O . SER A 1 84 ? -0.355 12.646 10.578 1.00 92.62 84 SER A O 1
ATOM 680 N N . GLY A 1 85 ? -1.013 12.130 8.491 1.00 91.12 85 GLY A N 1
ATOM 681 C CA . GLY A 1 85 ? 0.038 11.184 8.168 1.00 91.12 85 GLY A CA 1
ATOM 682 C C . GLY A 1 85 ? 0.931 11.705 7.048 1.00 91.12 85 GLY A C 1
ATOM 683 O O . GLY A 1 85 ? 0.443 12.327 6.107 1.00 91.12 85 GLY A O 1
ATOM 684 N N . ILE A 1 86 ? 2.228 11.422 7.132 1.00 91.81 86 ILE A N 1
ATOM 685 C CA . ILE A 1 86 ? 3.164 11.569 6.014 1.00 91.81 86 ILE A CA 1
ATOM 686 C C . ILE A 1 86 ? 3.800 10.226 5.694 1.00 91.81 86 ILE A C 1
ATOM 688 O O . ILE A 1 86 ? 4.008 9.394 6.583 1.00 91.81 86 ILE A O 1
ATOM 692 N N . ILE A 1 87 ? 4.162 10.049 4.432 1.00 89.69 87 ILE A N 1
ATOM 693 C CA . ILE A 1 87 ? 5.004 8.943 4.005 1.00 89.69 87 ILE A CA 1
ATOM 694 C C . ILE A 1 87 ? 6.056 9.415 3.020 1.00 89.69 87 ILE A C 1
ATOM 696 O O . ILE A 1 87 ? 5.805 10.243 2.145 1.00 89.69 87 ILE A O 1
ATOM 700 N N . ILE A 1 88 ? 7.238 8.839 3.178 1.00 90.88 88 ILE A N 1
ATOM 701 C CA . ILE A 1 88 ? 8.324 8.916 2.215 1.00 90.88 88 ILE A CA 1
ATOM 702 C C . ILE A 1 88 ? 8.698 7.481 1.890 1.00 90.88 88 ILE A C 1
ATOM 704 O O . ILE A 1 88 ? 8.987 6.701 2.797 1.00 90.88 88 ILE A O 1
ATOM 708 N N . SER A 1 89 ? 8.674 7.117 0.616 1.00 89.12 89 SER A N 1
ATOM 709 C CA . SER A 1 89 ? 9.051 5.783 0.169 1.00 89.12 89 SER A CA 1
ATOM 710 C C . SER A 1 89 ? 10.054 5.879 -0.960 1.00 89.12 89 SER A C 1
ATOM 712 O O . SER A 1 89 ? 9.802 6.550 -1.949 1.00 89.12 89 SER A O 1
ATOM 714 N N . TYR A 1 90 ? 11.172 5.182 -0.831 1.00 89.62 90 TYR A N 1
ATOM 715 C CA . TYR A 1 90 ? 12.068 4.903 -1.940 1.00 89.62 90 TYR A CA 1
ATOM 716 C C . TYR A 1 90 ? 11.712 3.540 -2.515 1.00 89.62 90 TYR A C 1
ATOM 718 O O . TYR A 1 90 ? 11.542 2.572 -1.773 1.00 89.62 90 TYR A O 1
ATOM 726 N N . HIS A 1 91 ? 11.604 3.472 -3.832 1.00 86.38 91 HIS A N 1
ATOM 727 C CA . HIS A 1 91 ? 11.287 2.262 -4.569 1.00 86.38 91 HIS A CA 1
ATOM 728 C C . HIS A 1 91 ? 12.345 2.028 -5.636 1.00 86.38 91 HIS A C 1
ATOM 730 O O . HIS A 1 91 ? 12.838 2.966 -6.265 1.00 86.38 91 HIS A O 1
ATOM 736 N N . LYS A 1 92 ? 12.708 0.765 -5.816 1.00 85.75 92 LYS A N 1
ATOM 737 C CA . LYS A 1 92 ? 13.578 0.303 -6.880 1.00 85.75 92 LYS A CA 1
ATOM 738 C C . LYS A 1 92 ? 13.069 -1.038 -7.365 1.00 85.75 92 LYS A C 1
ATOM 740 O O . LYS A 1 92 ? 12.957 -1.980 -6.589 1.00 85.75 92 LYS A O 1
ATOM 745 N N . GLU A 1 93 ? 12.847 -1.137 -8.657 1.00 80.94 93 GLU A N 1
ATOM 746 C CA . GLU A 1 93 ? 12.393 -2.345 -9.315 1.00 80.94 93 GLU A CA 1
ATOM 747 C C . GLU A 1 93 ? 13.245 -2.592 -10.553 1.00 80.94 93 GLU A C 1
ATOM 749 O O . GLU A 1 93 ? 13.568 -1.680 -11.312 1.00 80.94 93 GLU A O 1
ATOM 754 N N . ASN A 1 94 ? 13.629 -3.840 -10.769 1.00 76.94 94 ASN A N 1
ATOM 755 C CA . ASN A 1 94 ? 14.047 -4.298 -12.079 1.00 76.94 94 ASN A CA 1
ATOM 756 C C . ASN A 1 94 ? 12.916 -5.148 -12.632 1.00 76.94 94 ASN A C 1
ATOM 758 O O . ASN A 1 94 ? 12.631 -6.206 -12.079 1.00 76.94 94 ASN A O 1
ATOM 762 N N . THR A 1 95 ? 12.289 -4.708 -13.715 1.00 71.94 95 THR A N 1
ATOM 763 C CA . THR A 1 95 ? 11.267 -5.487 -14.411 1.00 71.94 95 THR A CA 1
ATOM 764 C C . THR A 1 95 ? 11.963 -6.245 -15.542 1.00 71.94 95 THR A C 1
ATOM 766 O O . THR A 1 95 ? 12.123 -5.755 -16.662 1.00 71.94 95 THR A O 1
ATOM 769 N N . GLY A 1 96 ? 12.468 -7.438 -15.220 1.00 66.25 96 GLY A N 1
ATOM 770 C CA . GLY A 1 96 ? 13.211 -8.286 -16.155 1.00 66.25 96 GLY A CA 1
ATOM 771 C C . GLY A 1 96 ? 14.595 -7.740 -16.541 1.00 66.25 96 GLY A C 1
ATOM 772 O O . GLY A 1 96 ? 15.230 -6.985 -15.802 1.00 66.25 96 GLY A O 1
ATOM 773 N N . ALA A 1 97 ? 15.082 -8.134 -17.723 1.00 61.66 97 ALA A N 1
ATOM 774 C CA . ALA A 1 97 ? 16.435 -7.808 -18.182 1.00 61.66 97 ALA A CA 1
ATOM 775 C C . ALA A 1 97 ? 16.636 -6.361 -18.646 1.00 61.66 97 ALA A C 1
ATOM 777 O O . ALA A 1 97 ? 17.784 -5.923 -18.732 1.00 61.66 97 ALA A O 1
ATOM 778 N N . TYR A 1 98 ? 15.560 -5.617 -18.904 1.00 67.00 98 TYR A N 1
ATOM 779 C CA . TYR A 1 98 ? 15.622 -4.438 -19.770 1.00 67.00 98 TYR A CA 1
ATOM 780 C C . TYR A 1 98 ? 15.216 -3.133 -19.101 1.00 67.00 98 TYR A C 1
ATOM 782 O O . TYR A 1 98 ? 15.656 -2.080 -19.549 1.00 67.00 98 TYR A O 1
ATOM 790 N N . VAL A 1 99 ? 14.432 -3.177 -18.022 1.00 72.31 99 VAL A N 1
ATOM 791 C CA . VAL A 1 99 ? 13.912 -1.966 -17.376 1.00 72.31 99 VAL A CA 1
ATOM 792 C C . VAL A 1 99 ? 14.324 -1.942 -15.914 1.00 72.31 99 VAL A C 1
ATOM 794 O O . VAL A 1 99 ? 14.004 -2.846 -15.147 1.00 72.31 99 VAL A O 1
ATOM 797 N N . ASN A 1 100 ? 15.040 -0.890 -15.529 1.00 78.62 100 ASN A N 1
ATOM 798 C CA . ASN A 1 100 ? 15.281 -0.543 -14.136 1.00 78.62 100 ASN A CA 1
ATOM 799 C C . ASN A 1 100 ? 14.474 0.714 -13.818 1.00 78.62 100 ASN A C 1
ATOM 801 O O . ASN A 1 100 ? 14.697 1.756 -14.432 1.00 78.62 100 ASN A O 1
ATOM 805 N N . ASN A 1 101 ? 13.548 0.607 -12.880 1.00 81.81 101 ASN A N 1
ATOM 806 C CA . ASN A 1 101 ? 12.811 1.725 -12.329 1.00 81.81 101 ASN A CA 1
ATOM 807 C C . ASN A 1 101 ? 13.350 2.040 -10.932 1.00 81.81 101 ASN A C 1
ATOM 809 O O . ASN A 1 101 ? 13.584 1.146 -10.119 1.00 81.81 101 ASN A O 1
ATOM 813 N N . GLN A 1 102 ? 13.521 3.317 -10.630 1.00 89.06 102 GLN A N 1
ATOM 814 C CA . GLN A 1 102 ? 13.697 3.773 -9.263 1.00 89.06 102 GLN A CA 1
ATOM 815 C C . GLN A 1 102 ? 12.951 5.077 -9.052 1.00 89.06 102 GLN A C 1
ATOM 817 O O . GLN A 1 102 ? 12.916 5.928 -9.939 1.00 89.06 102 GLN A O 1
ATOM 822 N N . GLY A 1 103 ? 12.408 5.273 -7.863 1.00 89.62 103 GLY A N 1
ATOM 823 C CA . GLY A 1 103 ? 11.655 6.476 -7.581 1.00 89.62 103 GLY A CA 1
ATOM 824 C C . GLY A 1 103 ? 11.464 6.759 -6.114 1.00 89.62 103 GLY A C 1
ATOM 825 O O . GLY A 1 103 ? 11.813 5.970 -5.234 1.00 89.62 103 GLY A O 1
ATOM 826 N N . VAL A 1 104 ? 10.909 7.936 -5.879 1.00 91.44 104 VAL A N 1
ATOM 827 C CA . VAL A 1 104 ? 10.507 8.400 -4.563 1.00 91.44 104 VAL A CA 1
ATOM 828 C C . VAL A 1 104 ? 9.022 8.691 -4.604 1.00 91.44 104 VAL A C 1
ATOM 830 O O . VAL A 1 104 ? 8.526 9.346 -5.515 1.00 91.44 104 VAL A O 1
ATOM 833 N N . ILE A 1 105 ? 8.328 8.213 -3.587 1.00 91.38 105 ILE A N 1
ATOM 834 C CA . ILE A 1 105 ? 6.925 8.480 -3.350 1.00 91.38 105 ILE A CA 1
ATOM 835 C C . ILE A 1 105 ? 6.826 9.347 -2.104 1.00 91.38 105 ILE A C 1
ATOM 837 O O . ILE A 1 105 ? 7.353 8.992 -1.047 1.00 91.38 105 ILE A O 1
ATOM 841 N N . LEU A 1 106 ? 6.116 10.459 -2.225 1.00 93.75 106 LEU A N 1
ATOM 842 C CA . LEU A 1 106 ? 5.764 11.340 -1.124 1.00 93.75 106 LEU A CA 1
ATOM 843 C C . LEU A 1 106 ? 4.253 11.325 -0.969 1.00 93.75 106 LEU A C 1
ATOM 845 O O . LEU A 1 106 ? 3.532 11.515 -1.944 1.00 93.75 106 LEU A O 1
ATOM 849 N N . GLY A 1 107 ? 3.773 11.116 0.248 1.00 94.06 107 GLY A N 1
ATOM 850 C CA . GLY A 1 107 ? 2.347 11.092 0.530 1.00 94.06 107 GLY A CA 1
ATOM 851 C C . GLY A 1 107 ? 1.995 11.895 1.764 1.00 94.06 107 GLY A C 1
ATOM 852 O O . GLY A 1 107 ? 2.767 11.974 2.722 1.00 94.06 107 GLY A O 1
ATOM 853 N N . TYR A 1 108 ? 0.799 12.465 1.735 1.00 95.00 108 TYR A N 1
ATOM 854 C CA . TYR A 1 108 ? 0.178 13.148 2.856 1.00 95.00 108 TYR A CA 1
ATOM 855 C C . TYR A 1 108 ? -1.270 12.693 2.977 1.00 95.00 108 TYR A C 1
ATOM 857 O O . TYR A 1 108 ? -1.973 12.589 1.972 1.00 95.00 108 TYR A O 1
ATOM 865 N N . ALA A 1 109 ? -1.731 12.470 4.201 1.00 95.56 109 ALA A N 1
ATOM 866 C CA . ALA A 1 109 ? -3.137 12.244 4.482 1.00 95.56 109 ALA A CA 1
ATOM 867 C C . ALA A 1 109 ? -3.586 13.043 5.694 1.00 95.56 109 ALA A C 1
ATOM 869 O O . ALA A 1 109 ? -2.863 13.166 6.678 1.00 95.56 109 ALA A O 1
ATOM 870 N N . TYR A 1 110 ? -4.802 13.563 5.619 1.00 95.25 110 TYR A N 1
ATOM 871 C CA . TYR A 1 110 ? -5.508 14.169 6.731 1.00 95.25 110 TYR A CA 1
ATOM 872 C C . TYR A 1 110 ? -6.614 13.229 7.204 1.00 95.25 110 TYR A C 1
ATOM 874 O O . TYR A 1 110 ? -7.298 12.603 6.393 1.00 95.25 110 TYR A O 1
ATOM 882 N N . HIS A 1 111 ? -6.786 13.141 8.517 1.00 94.19 111 HIS A N 1
ATOM 883 C CA . HIS A 1 111 ? -7.686 12.217 9.186 1.00 94.19 111 HIS A CA 1
ATOM 884 C C . HIS A 1 111 ? -8.618 12.992 10.104 1.00 94.19 111 HIS A C 1
ATOM 886 O O . HIS A 1 111 ? -8.184 13.717 10.995 1.00 94.19 111 HIS A O 1
ATOM 892 N N . GLN A 1 112 ? -9.914 12.785 9.931 1.00 94.75 112 GLN A N 1
ATOM 893 C CA . GLN A 1 112 ? -10.941 13.374 10.765 1.00 94.75 112 GLN A CA 1
ATOM 894 C C . GLN A 1 112 ? -11.721 12.261 11.454 1.00 94.75 112 GLN A C 1
ATOM 896 O O . GLN A 1 112 ? -12.447 11.491 10.822 1.00 94.75 112 GLN A O 1
ATOM 901 N N . LYS A 1 113 ? -11.612 12.200 12.782 1.00 93.88 113 LYS A N 1
ATOM 902 C CA . LYS A 1 113 ? -12.529 11.388 13.582 1.00 93.88 113 LYS A CA 1
ATOM 903 C C . LYS A 1 113 ? -13.888 12.076 13.611 1.00 93.88 113 LYS A C 1
ATOM 905 O O . LYS A 1 113 ? -13.996 13.218 14.053 1.00 93.88 113 LYS A O 1
ATOM 910 N N . ILE A 1 114 ? -14.905 11.369 13.139 1.00 95.94 114 ILE A N 1
ATOM 911 C CA . ILE A 1 114 ? -16.307 11.796 13.205 1.00 95.94 114 ILE A CA 1
ATOM 912 C C . ILE A 1 114 ? -16.944 11.239 14.480 1.00 95.94 114 ILE A C 1
ATOM 914 O O . ILE A 1 114 ? -17.701 11.924 15.159 1.00 95.94 114 ILE A O 1
ATOM 918 N N . HIS A 1 115 ? -16.589 10.001 14.831 1.00 95.06 115 HIS A N 1
ATOM 919 C CA . HIS A 1 115 ? -17.012 9.317 16.048 1.00 95.06 115 HIS A CA 1
ATOM 920 C C . HIS A 1 115 ? -15.842 8.505 16.622 1.00 95.06 115 HIS A C 1
ATOM 922 O O . HIS A 1 115 ? -14.813 8.336 15.969 1.00 95.06 115 HIS A O 1
ATOM 928 N N . GLN A 1 116 ? -16.001 7.948 17.826 1.00 91.56 116 GLN A N 1
ATOM 929 C CA . GLN A 1 116 ? -15.009 7.050 18.443 1.00 91.56 116 GLN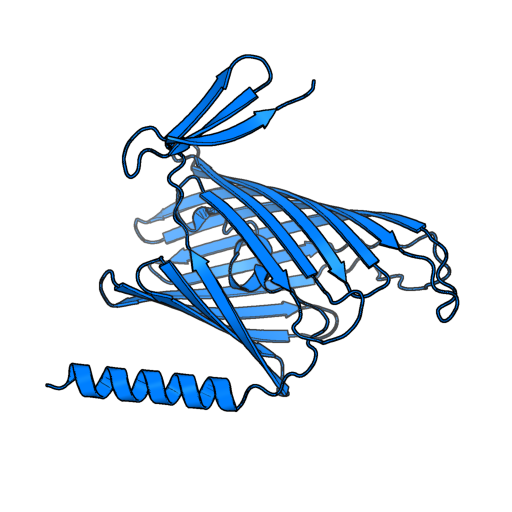 A CA 1
ATOM 930 C C . GLN A 1 116 ? -14.620 5.871 17.533 1.00 91.56 116 GLN A C 1
ATOM 932 O O . GLN A 1 116 ? -13.455 5.482 17.502 1.00 91.56 116 GLN A O 1
ATOM 937 N N . ASP A 1 117 ? -15.582 5.382 16.747 1.00 94.12 117 ASP A N 1
ATOM 938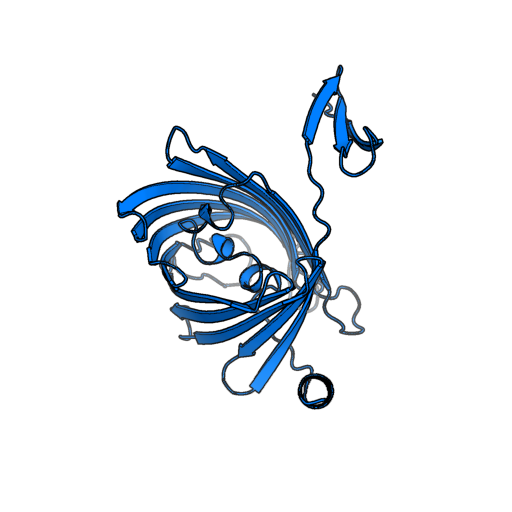 C CA . ASP A 1 117 ? -15.435 4.226 15.862 1.00 94.12 117 ASP A CA 1
ATOM 939 C C . ASP A 1 117 ? -15.339 4.600 14.380 1.00 94.12 117 ASP A C 1
ATOM 941 O O . ASP A 1 117 ? -15.093 3.715 13.568 1.00 94.12 117 ASP A O 1
ATOM 945 N N . LEU A 1 118 ? -15.570 5.870 14.020 1.00 94.56 118 LEU A N 1
ATOM 946 C CA . LEU A 1 118 ? -15.675 6.328 12.633 1.00 94.56 118 LEU A CA 1
ATOM 947 C C . LEU A 1 118 ? -14.642 7.415 12.337 1.00 94.56 118 LEU A C 1
ATOM 949 O O . LEU A 1 118 ? -14.669 8.499 12.925 1.00 94.56 118 LEU A O 1
ATOM 953 N N . GLU A 1 119 ? -13.780 7.141 11.368 1.00 94.12 119 GLU A N 1
ATOM 954 C CA . GLU A 1 119 ? -12.758 8.056 10.868 1.00 94.12 119 GLU A CA 1
ATOM 955 C C . GLU A 1 119 ? -12.891 8.181 9.348 1.00 94.12 119 GLU A C 1
ATOM 957 O O . GLU A 1 119 ? -13.056 7.180 8.649 1.00 94.12 119 GLU A O 1
ATOM 962 N N . ILE A 1 120 ? -12.823 9.410 8.844 1.00 95.62 120 ILE A N 1
ATOM 963 C CA . ILE A 1 120 ? -12.736 9.714 7.416 1.00 95.62 120 ILE A CA 1
ATOM 964 C C . ILE A 1 120 ? -11.334 10.251 7.157 1.00 95.62 120 ILE A C 1
ATOM 966 O O . ILE A 1 120 ? -10.805 11.021 7.959 1.00 95.62 120 ILE A O 1
ATOM 970 N N . SER A 1 121 ? -10.729 9.863 6.044 1.00 94.94 121 SER A N 1
ATOM 971 C CA . SER A 1 121 ? -9.432 10.373 5.630 1.00 94.94 121 SER A CA 1
ATOM 972 C C . SER A 1 121 ? -9.431 10.809 4.176 1.00 94.94 121 SER A C 1
ATOM 974 O O . SER A 1 121 ? -10.144 10.264 3.337 1.00 94.94 121 SER A O 1
ATOM 976 N N . ILE A 1 122 ? -8.610 11.807 3.882 1.00 96.88 122 ILE A N 1
ATOM 977 C CA . ILE A 1 122 ? -8.300 12.249 2.527 1.00 96.88 122 ILE A CA 1
ATOM 978 C C . ILE A 1 122 ? -6.789 12.247 2.377 1.00 96.88 122 ILE A C 1
ATOM 980 O O . ILE A 1 122 ? -6.080 12.696 3.275 1.00 96.88 122 ILE A O 1
ATOM 984 N N . GLY A 1 123 ? -6.285 11.722 1.270 1.00 96.00 123 GLY A N 1
ATOM 985 C CA . GLY A 1 123 ? -4.854 11.641 1.028 1.00 96.00 123 GLY A CA 1
ATOM 986 C C . GLY A 1 123 ? -4.485 11.984 -0.398 1.00 96.00 123 GLY A C 1
ATOM 987 O O . GLY A 1 123 ? -5.280 11.814 -1.321 1.00 96.00 123 GLY A O 1
ATOM 988 N N . VAL A 1 124 ? -3.254 12.447 -0.561 1.00 96.38 124 VAL A N 1
ATOM 989 C CA . VAL A 1 124 ? -2.612 12.677 -1.850 1.00 96.38 124 VAL A CA 1
ATOM 990 C C . VAL A 1 124 ? -1.215 12.071 -1.844 1.00 96.38 124 VAL A C 1
ATOM 992 O O . VAL A 1 124 ? -0.547 12.059 -0.808 1.00 96.38 124 VAL A O 1
ATOM 995 N N . SER A 1 125 ? -0.768 11.578 -2.993 1.00 94.31 125 SER A N 1
ATOM 996 C CA . SER A 1 125 ? 0.627 11.207 -3.207 1.00 94.31 125 SER A CA 1
ATOM 997 C C . SER A 1 125 ? 1.166 11.724 -4.524 1.00 94.31 125 SER A C 1
ATOM 999 O O . SER A 1 125 ? 0.418 11.945 -5.478 1.00 94.31 125 SER A O 1
ATOM 1001 N N . PHE A 1 126 ? 2.482 11.886 -4.545 1.00 93.06 126 PHE A N 1
ATOM 1002 C CA . PHE A 1 126 ? 3.282 12.196 -5.712 1.00 93.06 126 PHE A CA 1
ATOM 1003 C C . PHE A 1 126 ? 4.391 11.163 -5.817 1.00 93.06 126 PHE A C 1
ATOM 1005 O O . PHE A 1 126 ? 5.157 10.969 -4.869 1.00 93.06 126 PHE A O 1
ATOM 1012 N N . ASP A 1 127 ? 4.486 10.532 -6.977 1.00 89.75 127 ASP A N 1
ATOM 1013 C CA . ASP A 1 127 ? 5.422 9.454 -7.225 1.00 89.75 127 ASP A CA 1
ATOM 1014 C C . ASP A 1 127 ? 6.334 9.898 -8.376 1.00 89.75 127 ASP A C 1
ATOM 1016 O O . ASP A 1 127 ? 5.881 10.079 -9.505 1.00 89.75 127 ASP A O 1
ATOM 1020 N N . ILE A 1 128 ? 7.616 10.116 -8.088 1.00 90.25 128 ILE A N 1
ATOM 1021 C CA . ILE A 1 128 ? 8.617 10.545 -9.069 1.00 90.25 128 ILE A CA 1
ATOM 1022 C C . ILE A 1 128 ? 9.483 9.339 -9.398 1.00 90.25 128 ILE A C 1
ATOM 1024 O O . ILE A 1 128 ? 10.245 8.876 -8.547 1.00 90.25 128 ILE A O 1
ATOM 1028 N N . PHE A 1 129 ? 9.385 8.851 -10.628 1.00 86.56 129 PHE A N 1
ATOM 1029 C CA . PHE A 1 129 ? 10.083 7.657 -11.088 1.00 86.56 129 PHE A CA 1
ATOM 1030 C C . PHE A 1 129 ? 11.055 7.973 -12.215 1.00 86.56 129 PHE A C 1
ATOM 1032 O O . PHE A 1 129 ? 10.827 8.852 -13.043 1.00 86.56 129 PHE A O 1
ATOM 1039 N N . LYS A 1 130 ? 12.152 7.225 -12.247 1.00 86.62 130 LYS A N 1
ATOM 1040 C CA . LYS A 1 130 ? 13.164 7.246 -13.291 1.00 86.62 130 LYS A CA 1
ATOM 1041 C C . LYS A 1 130 ? 13.282 5.842 -13.860 1.00 86.62 130 LYS A C 1
ATOM 1043 O O . LYS A 1 130 ? 13.756 4.933 -13.182 1.00 86.62 130 LYS A O 1
ATOM 1048 N N . TYR A 1 131 ? 12.916 5.703 -15.124 1.00 83.06 131 TYR A N 1
ATOM 1049 C CA . TYR A 1 131 ? 13.021 4.473 -15.890 1.00 83.06 131 TYR A CA 1
ATOM 1050 C C . TYR A 1 131 ? 14.299 4.503 -16.713 1.00 83.06 131 TYR A C 1
ATOM 1052 O O . TYR A 1 131 ? 14.490 5.384 -17.549 1.00 83.06 131 TYR A O 1
ATOM 1060 N N . LYS A 1 132 ? 15.185 3.539 -16.482 1.00 83.81 132 LYS A N 1
ATOM 1061 C CA . LYS A 1 132 ? 16.382 3.305 -17.280 1.00 83.81 132 LYS A CA 1
ATOM 1062 C C . LYS A 1 132 ? 16.191 2.037 -18.101 1.00 83.81 132 LYS A C 1
ATOM 1064 O O . LYS A 1 132 ? 16.133 0.937 -17.549 1.00 83.81 132 LYS A O 1
ATOM 1069 N N . PHE A 1 133 ? 16.164 2.209 -19.414 1.00 79.50 133 PHE A N 1
ATOM 1070 C CA . PHE A 1 133 ? 16.110 1.122 -20.378 1.00 79.50 133 PHE A CA 1
ATOM 1071 C C . PHE A 1 133 ? 17.532 0.683 -20.718 1.00 79.50 133 PHE A C 1
ATOM 1073 O O . PHE A 1 133 ? 18.398 1.505 -21.036 1.00 79.50 133 PHE A O 1
ATOM 1080 N N . LYS A 1 134 ? 17.801 -0.615 -20.599 1.00 75.62 134 LYS A N 1
ATOM 1081 C CA . LYS A 1 134 ? 19.038 -1.221 -21.085 1.00 75.62 134 LYS A CA 1
ATOM 1082 C C . LYS A 1 134 ? 18.889 -1.525 -22.575 1.00 75.62 134 LYS A C 1
ATOM 1084 O O . LYS A 1 134 ? 17.791 -1.882 -22.999 1.00 75.62 134 LYS A O 1
ATOM 1089 N N . PRO A 1 135 ? 19.974 -1.390 -23.351 1.00 72.31 135 PRO A N 1
ATOM 1090 C CA . PRO A 1 135 ? 19.914 -1.669 -24.769 1.00 72.31 135 PRO A CA 1
ATOM 1091 C C . PRO A 1 135 ? 19.599 -3.148 -25.007 1.00 72.31 135 PRO A C 1
ATOM 1093 O O . PRO A 1 135 ? 20.167 -4.019 -24.343 1.00 72.31 135 PRO A O 1
ATOM 1096 N N . ASP A 1 136 ? 18.710 -3.413 -25.958 1.00 70.62 136 ASP A N 1
ATOM 1097 C CA . ASP A 1 136 ? 18.430 -4.756 -26.460 1.00 70.62 136 ASP A CA 1
ATOM 1098 C C . ASP A 1 136 ? 18.369 -4.730 -27.986 1.00 70.62 136 ASP A C 1
ATOM 1100 O O . ASP A 1 136 ? 17.498 -4.093 -28.583 1.00 70.62 136 ASP A O 1
ATOM 1104 N N . ASN A 1 137 ? 19.297 -5.458 -28.604 1.00 64.06 137 ASN A N 1
ATOM 1105 C CA . ASN A 1 137 ? 19.416 -5.573 -30.052 1.00 64.06 137 ASN A CA 1
ATOM 1106 C C . ASN A 1 137 ? 18.282 -6.406 -30.672 1.00 64.06 137 ASN A C 1
ATOM 1108 O O . ASN A 1 137 ? 18.000 -6.241 -31.852 1.00 64.06 137 ASN A O 1
ATOM 1112 N N . GLN A 1 138 ? 17.629 -7.293 -29.911 1.00 65.94 138 GLN A N 1
ATOM 1113 C CA . GLN A 1 138 ? 16.490 -8.080 -30.403 1.00 65.94 138 GLN A CA 1
ATOM 1114 C C . GLN A 1 138 ? 15.196 -7.262 -30.419 1.00 65.94 138 GLN A C 1
ATOM 1116 O O . GLN A 1 138 ? 14.345 -7.470 -31.280 1.00 65.94 138 GLN A O 1
ATOM 1121 N N . LEU A 1 139 ? 15.060 -6.317 -29.485 1.00 63.47 139 LEU A N 1
ATOM 1122 C CA . LEU A 1 139 ? 13.881 -5.459 -29.343 1.00 63.47 139 LEU A CA 1
ATOM 1123 C C . LEU A 1 139 ? 14.085 -4.048 -29.923 1.00 63.47 139 LEU A C 1
ATOM 1125 O O . LEU A 1 139 ? 13.189 -3.213 -29.808 1.00 63.47 139 LEU A O 1
ATOM 1129 N N . ASN A 1 140 ? 15.243 -3.772 -30.540 1.00 64.38 140 ASN A N 1
ATOM 1130 C CA . ASN A 1 140 ? 15.654 -2.444 -31.021 1.00 64.38 140 ASN A CA 1
ATOM 1131 C C . ASN A 1 140 ? 15.505 -1.338 -29.958 1.00 64.38 140 ASN A C 1
ATOM 1133 O O . ASN A 1 140 ? 15.157 -0.195 -30.264 1.00 64.38 140 ASN A O 1
ATOM 1137 N N . ILE A 1 141 ? 15.765 -1.673 -28.693 1.00 64.25 141 ILE A N 1
ATOM 1138 C CA . ILE A 1 141 ? 15.695 -0.722 -27.584 1.00 64.25 141 ILE A CA 1
ATOM 1139 C C . ILE A 1 141 ? 17.051 -0.032 -27.484 1.00 64.25 141 ILE A C 1
ATOM 1141 O O . ILE A 1 141 ? 18.061 -0.672 -27.189 1.00 64.25 141 ILE A O 1
ATOM 1145 N N . SER A 1 142 ? 17.085 1.280 -27.716 1.00 66.19 142 SER A N 1
ATOM 1146 C CA . SER A 1 142 ? 18.236 2.108 -27.367 1.00 66.19 142 SER A CA 1
ATOM 1147 C C . SER A 1 142 ? 18.248 2.376 -25.862 1.00 66.19 142 SER A C 1
ATOM 1149 O O . SER A 1 142 ? 17.205 2.409 -25.203 1.00 66.19 142 SER A O 1
ATOM 1151 N N . SER A 1 143 ? 19.435 2.570 -25.284 1.00 73.00 143 SER A N 1
ATOM 1152 C CA . SER A 1 143 ? 19.513 2.974 -23.883 1.00 73.00 143 SER A CA 1
ATOM 1153 C C . SER A 1 143 ? 18.894 4.358 -23.723 1.00 73.00 143 SER A C 1
ATOM 1155 O O . SER A 1 143 ? 19.436 5.333 -24.244 1.00 73.00 143 SER A O 1
ATOM 1157 N N . ASN A 1 144 ? 17.795 4.450 -22.984 1.00 76.44 144 ASN A N 1
ATOM 1158 C CA . ASN A 1 144 ? 17.155 5.722 -22.685 1.00 76.44 144 ASN A CA 1
ATOM 1159 C C . ASN A 1 144 ? 16.835 5.823 -21.192 1.00 76.44 144 ASN A C 1
ATOM 1161 O O . ASN A 1 144 ? 16.727 4.824 -20.477 1.00 76.44 144 ASN A O 1
ATOM 1165 N N . THR A 1 145 ? 16.741 7.052 -20.710 1.00 78.50 145 THR A N 1
ATOM 1166 C CA . THR A 1 145 ? 16.331 7.385 -19.357 1.00 78.50 145 THR A CA 1
ATOM 1167 C C . THR A 1 145 ? 15.138 8.320 -19.434 1.00 78.50 145 THR A C 1
ATOM 1169 O O . THR A 1 145 ? 15.261 9.429 -19.940 1.00 78.50 145 THR A O 1
ATOM 1172 N N . VAL A 1 146 ? 14.007 7.887 -18.891 1.00 78.94 146 VAL A N 1
ATOM 1173 C CA . VAL A 1 146 ? 12.768 8.666 -18.865 1.00 78.94 146 VAL A CA 1
ATOM 1174 C C . VAL A 1 146 ? 12.392 8.933 -17.417 1.00 78.94 146 VAL A C 1
ATOM 1176 O O . VAL A 1 146 ? 12.478 8.036 -16.578 1.00 78.94 146 VAL A O 1
ATOM 1179 N N . SER A 1 147 ? 11.984 10.162 -17.124 1.00 82.12 147 SER A N 1
ATOM 1180 C CA . SER A 1 147 ? 11.423 10.525 -15.825 1.00 82.12 147 SER A CA 1
ATOM 1181 C C . SER A 1 147 ? 9.914 10.675 -15.940 1.00 82.12 147 SER A C 1
ATOM 1183 O O . SER A 1 147 ? 9.414 11.180 -16.943 1.00 82.12 147 SER A O 1
ATOM 1185 N N . ASP A 1 148 ? 9.207 10.266 -14.899 1.00 81.12 148 ASP A N 1
ATOM 1186 C CA . ASP A 1 148 ? 7.757 10.330 -14.809 1.00 81.12 148 ASP A CA 1
ATOM 1187 C C . ASP A 1 148 ? 7.336 10.878 -13.442 1.00 81.12 148 ASP A C 1
ATOM 1189 O O . ASP A 1 148 ? 8.026 10.682 -12.436 1.00 81.12 148 ASP A O 1
ATOM 1193 N N . VAL A 1 149 ? 6.200 11.569 -13.424 1.00 84.38 149 VAL A N 1
ATOM 1194 C CA . VAL A 1 149 ? 5.546 12.071 -12.224 1.00 84.38 149 VAL A CA 1
ATOM 1195 C C . VAL A 1 149 ? 4.093 11.614 -12.238 1.00 84.38 149 VAL A C 1
ATOM 1197 O O . VAL A 1 149 ? 3.257 12.124 -12.992 1.00 84.38 149 VAL A O 1
ATOM 1200 N N . ASN A 1 150 ? 3.793 10.692 -11.335 1.00 86.62 150 ASN A N 1
ATOM 1201 C CA . ASN A 1 150 ? 2.453 10.190 -11.089 1.00 86.62 150 ASN A CA 1
ATOM 1202 C C . ASN A 1 150 ? 1.873 10.858 -9.848 1.00 86.62 150 ASN A C 1
ATOM 1204 O O . ASN A 1 150 ? 2.600 11.288 -8.951 1.00 86.62 150 ASN A O 1
ATOM 1208 N N . TYR A 1 151 ? 0.553 10.960 -9.798 1.00 90.25 151 TYR A N 1
ATOM 1209 C CA . TYR A 1 151 ? -0.127 11.484 -8.625 1.00 90.25 151 TYR A CA 1
ATOM 1210 C C . TYR A 1 151 ? -1.375 10.678 -8.321 1.00 90.25 151 TYR A C 1
ATOM 1212 O O . TYR A 1 151 ? -2.056 10.171 -9.217 1.00 90.25 151 TYR A O 1
ATOM 1220 N N . LYS A 1 152 ? -1.682 10.575 -7.032 1.00 91.94 152 LYS A N 1
ATOM 1221 C CA . LYS A 1 152 ? -2.859 9.872 -6.534 1.00 91.94 152 LYS A CA 1
ATOM 1222 C C . LYS A 1 152 ? -3.597 10.770 -5.569 1.00 91.94 152 LYS A C 1
ATOM 1224 O O . LYS A 1 152 ? -2.982 11.490 -4.789 1.00 91.94 152 LYS A O 1
ATOM 1229 N N . ALA A 1 153 ? -4.914 10.699 -5.601 1.00 95.00 153 ALA A N 1
ATOM 1230 C CA . ALA A 1 153 ? -5.772 11.294 -4.593 1.00 95.00 153 ALA A CA 1
ATOM 1231 C C . ALA A 1 153 ? -6.754 10.230 -4.125 1.00 95.00 153 ALA A C 1
ATOM 1233 O O . ALA A 1 153 ? -7.258 9.454 -4.935 1.00 95.00 153 ALA A O 1
ATOM 1234 N N . GLY A 1 154 ? -7.030 10.174 -2.831 1.00 95.62 154 GLY A N 1
ATOM 1235 C CA . GLY A 1 154 ? -7.905 9.153 -2.291 1.00 95.62 154 GLY A CA 1
ATOM 1236 C C . GLY A 1 154 ? -8.684 9.602 -1.075 1.00 95.62 154 GLY A C 1
ATOM 1237 O O . GLY A 1 154 ? -8.306 10.532 -0.367 1.00 95.62 154 GLY A O 1
ATOM 1238 N N . LEU A 1 155 ? -9.790 8.907 -0.858 1.00 96.62 155 LEU A N 1
ATOM 1239 C CA . LEU A 1 155 ? -10.672 9.027 0.287 1.00 96.62 155 LEU A CA 1
ATOM 1240 C C . LEU A 1 155 ? -10.721 7.678 0.994 1.00 96.62 155 LEU A C 1
ATOM 1242 O O . LEU A 1 155 ? -10.854 6.639 0.347 1.00 96.62 155 LEU A O 1
ATOM 1246 N N . GLY A 1 156 ? -10.622 7.699 2.315 1.00 95.12 156 GLY A N 1
ATOM 1247 C CA . GLY A 1 156 ? -10.708 6.533 3.176 1.00 95.12 156 GLY A CA 1
ATOM 1248 C C . GLY A 1 156 ? -11.808 6.699 4.214 1.00 95.12 156 GLY A C 1
ATOM 1249 O O . GLY A 1 156 ? -12.097 7.797 4.682 1.00 95.12 156 GLY A O 1
ATOM 1250 N N . LEU A 1 157 ? -12.411 5.582 4.588 1.00 95.06 157 LEU A N 1
ATOM 1251 C CA . LEU A 1 157 ? -13.349 5.467 5.688 1.00 95.06 157 LEU A CA 1
ATOM 1252 C C . LEU A 1 157 ? -12.937 4.267 6.533 1.00 95.06 157 LEU A C 1
ATOM 1254 O O . LEU A 1 157 ? -12.733 3.169 6.013 1.00 95.06 157 LEU A O 1
ATOM 1258 N N . LYS A 1 158 ? -12.816 4.472 7.842 1.00 93.44 158 LYS A N 1
ATOM 1259 C CA . LYS A 1 158 ? -12.593 3.407 8.816 1.00 93.44 158 LYS A CA 1
ATOM 1260 C C . LYS A 1 158 ? -13.754 3.385 9.795 1.00 93.44 158 LYS A C 1
ATOM 1262 O O . LYS A 1 158 ? -13.980 4.371 10.490 1.00 93.44 158 LYS A O 1
ATOM 1267 N N . TYR A 1 159 ? -14.456 2.259 9.859 1.00 94.31 159 TYR A N 1
ATOM 1268 C CA . TYR A 1 159 ? -15.482 1.990 10.856 1.00 94.31 159 TYR A CA 1
ATOM 1269 C C . TYR A 1 159 ? -15.122 0.735 11.651 1.00 94.31 159 TYR A C 1
ATOM 1271 O O . TYR A 1 159 ? -15.203 -0.381 11.133 1.00 94.31 159 TYR A O 1
ATOM 1279 N N . LYS A 1 160 ? -14.719 0.907 12.915 1.00 92.38 160 LYS A N 1
ATOM 1280 C CA . LYS A 1 160 ? -14.182 -0.171 13.763 1.00 92.38 160 LYS A CA 1
ATOM 1281 C C . LYS A 1 160 ? -13.037 -0.909 13.049 1.00 92.38 160 LYS A C 1
ATOM 1283 O O . LYS A 1 160 ? -11.964 -0.339 12.839 1.00 92.38 160 LYS A O 1
ATOM 1288 N N . ASN A 1 161 ? -13.297 -2.147 12.637 1.00 92.38 161 ASN A N 1
ATOM 1289 C CA . ASN A 1 161 ? -12.351 -3.041 11.980 1.00 92.38 161 ASN A CA 1
ATOM 1290 C C . ASN A 1 161 ? -12.474 -3.034 10.450 1.00 92.38 161 ASN A C 1
ATOM 1292 O O . ASN A 1 161 ? -11.685 -3.684 9.774 1.00 92.38 161 ASN A O 1
ATOM 1296 N N . LEU A 1 162 ? -13.465 -2.337 9.893 1.00 93.31 162 LEU A N 1
ATOM 1297 C CA . LEU A 1 162 ? -13.663 -2.222 8.454 1.00 93.31 162 LEU A CA 1
ATOM 1298 C C . LEU A 1 162 ? -12.992 -0.953 7.932 1.00 93.31 162 LEU A C 1
ATOM 1300 O O . LEU A 1 162 ? -13.237 0.144 8.432 1.00 93.31 162 LEU A O 1
ATOM 1304 N N . SER A 1 163 ? -12.206 -1.111 6.879 1.00 93.00 163 SER A N 1
ATOM 1305 C CA . SER A 1 163 ? -11.589 -0.038 6.114 1.00 93.00 163 SER A CA 1
ATOM 1306 C C . SER A 1 163 ? -12.095 -0.105 4.679 1.00 93.00 163 SER A C 1
ATOM 1308 O O . SER A 1 163 ? -11.983 -1.144 4.036 1.00 93.00 163 SER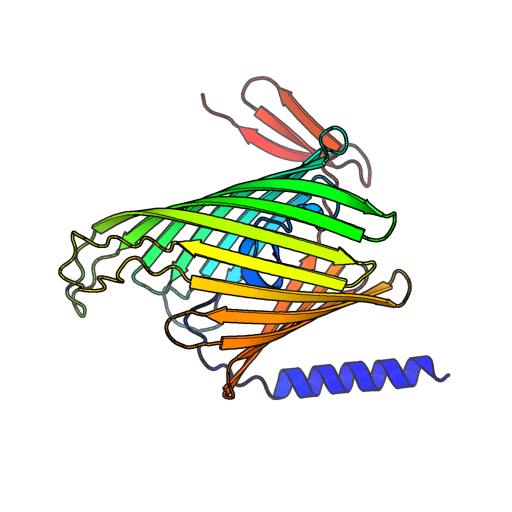 A O 1
ATOM 1310 N N . VAL A 1 164 ? -12.621 1.001 4.165 1.00 94.38 164 VAL A N 1
ATOM 1311 C CA . VAL A 1 164 ? -13.042 1.156 2.767 1.00 94.38 164 VAL A CA 1
ATOM 1312 C C . VAL A 1 164 ? -12.352 2.382 2.202 1.00 94.38 164 VAL A C 1
ATOM 1314 O O . VAL A 1 164 ? -12.202 3.384 2.899 1.00 94.38 164 VAL A O 1
ATOM 1317 N N . SER A 1 165 ? -11.916 2.332 0.953 1.00 93.06 165 SER A N 1
ATOM 1318 C CA . SER A 1 165 ? -11.348 3.500 0.306 1.00 93.06 165 SER A CA 1
ATOM 1319 C C . SER A 1 165 ? -11.542 3.507 -1.195 1.00 93.06 165 SER A C 1
ATOM 1321 O O . SER A 1 165 ? -11.773 2.481 -1.833 1.00 93.06 165 SER A O 1
ATOM 1323 N N . TYR A 1 166 ? -11.438 4.711 -1.735 1.00 94.50 166 TYR A N 1
ATOM 1324 C CA . TYR A 1 166 ? -11.495 5.011 -3.150 1.00 94.50 166 TYR A CA 1
ATOM 1325 C C . TYR A 1 166 ? -10.319 5.914 -3.502 1.00 94.50 166 TYR A C 1
ATOM 1327 O O . TYR A 1 166 ? -10.050 6.870 -2.773 1.00 94.50 166 TYR A O 1
ATOM 1335 N N . ALA A 1 167 ? -9.608 5.622 -4.583 1.00 93.19 167 ALA A N 1
ATOM 1336 C CA . ALA A 1 167 ? -8.534 6.470 -5.081 1.00 93.19 167 ALA A CA 1
ATOM 1337 C C . ALA A 1 167 ? -8.626 6.653 -6.590 1.00 93.19 167 ALA A C 1
ATOM 1339 O O . ALA A 1 167 ? -9.046 5.758 -7.322 1.00 93.19 167 ALA A O 1
ATOM 1340 N N . ILE A 1 168 ? -8.188 7.826 -7.027 1.00 92.19 168 ILE A N 1
ATOM 1341 C CA . ILE A 1 168 ? -7.981 8.192 -8.417 1.00 92.19 168 ILE A CA 1
ATOM 1342 C C . ILE A 1 168 ? -6.476 8.301 -8.621 1.00 92.19 168 ILE A C 1
ATOM 1344 O O . ILE A 1 168 ? -5.775 8.960 -7.849 1.00 92.19 168 ILE A O 1
ATOM 1348 N N . HIS A 1 169 ? -5.995 7.662 -9.675 1.00 88.19 169 HIS A N 1
ATOM 1349 C CA . HIS A 1 169 ? -4.593 7.592 -10.049 1.00 88.19 169 HIS A CA 1
ATOM 1350 C C . HIS A 1 169 ? -4.439 8.260 -11.403 1.00 88.19 169 HIS A C 1
ATOM 1352 O O . HIS A 1 169 ? -5.147 7.911 -12.349 1.00 88.19 169 HIS A O 1
ATOM 1358 N N . ASN A 1 170 ? -3.498 9.188 -11.518 1.00 84.19 170 ASN A N 1
ATOM 1359 C CA . ASN A 1 170 ? -2.975 9.558 -12.818 1.00 84.19 170 ASN A CA 1
ATOM 1360 C C . ASN A 1 170 ? -1.617 8.889 -13.004 1.00 84.19 170 ASN A C 1
ATOM 1362 O O . ASN A 1 170 ? -0.660 9.207 -12.296 1.00 84.19 170 ASN A O 1
ATOM 1366 N N . ASN A 1 171 ? -1.575 7.988 -13.982 1.00 71.94 171 ASN A N 1
ATOM 1367 C CA . ASN A 1 171 ? -0.351 7.375 -14.459 1.00 71.94 171 ASN A CA 1
ATOM 1368 C C . ASN A 1 171 ? 0.074 8.089 -15.755 1.00 71.94 171 ASN A C 1
ATOM 1370 O O . ASN A 1 171 ? -0.438 7.781 -16.835 1.00 71.94 171 ASN A O 1
ATOM 1374 N N . ASN A 1 172 ? 0.974 9.064 -15.643 1.00 61.97 172 ASN A N 1
ATOM 1375 C CA . ASN A 1 172 ? 1.442 9.928 -16.725 1.00 61.97 172 ASN A CA 1
ATOM 1376 C C . ASN A 1 172 ? 2.713 9.381 -17.386 1.00 61.97 172 ASN A C 1
ATOM 1378 O O . ASN A 1 172 ? 3.676 10.117 -17.554 1.00 61.97 172 ASN A O 1
ATOM 1382 N N . VAL A 1 173 ? 2.731 8.137 -17.864 1.00 56.03 173 VAL A N 1
ATOM 1383 C CA . VAL A 1 173 ? 3.928 7.658 -18.576 1.00 56.03 173 VAL A CA 1
ATOM 1384 C C . VAL A 1 173 ? 4.023 8.315 -19.969 1.00 56.03 173 VAL A C 1
ATOM 1386 O O . VAL A 1 173 ? 3.621 7.747 -20.982 1.00 56.03 173 VAL A O 1
ATOM 1389 N N . ASN A 1 174 ? 4.551 9.540 -20.034 1.00 49.38 174 ASN A N 1
ATOM 1390 C CA . ASN A 1 174 ? 4.865 10.253 -21.269 1.00 49.38 174 ASN A CA 1
ATOM 1391 C C . ASN A 1 174 ? 6.184 9.706 -21.833 1.00 49.38 174 ASN A C 1
ATOM 1393 O O . ASN A 1 174 ? 7.251 10.293 -21.662 1.00 49.38 174 ASN A O 1
ATOM 1397 N N . MET A 1 175 ? 6.118 8.565 -22.517 1.00 53.44 175 MET A N 1
ATOM 1398 C CA . MET A 1 175 ? 7.250 8.034 -23.280 1.00 53.44 175 MET A CA 1
ATOM 1399 C C . MET A 1 175 ? 7.310 8.728 -24.645 1.00 53.44 175 MET A C 1
ATOM 1401 O O . MET A 1 175 ? 6.840 8.189 -25.641 1.00 53.44 175 MET A O 1
ATOM 1405 N N . LEU A 1 176 ? 7.823 9.960 -24.686 1.00 44.00 176 LEU A N 1
ATOM 1406 C CA . LEU A 1 176 ? 7.892 10.748 -25.926 1.00 44.00 176 LEU A CA 1
ATOM 1407 C C . LEU A 1 176 ? 9.128 10.458 -26.794 1.00 44.00 176 LEU A C 1
ATOM 1409 O O . LEU A 1 176 ? 9.176 10.942 -27.916 1.00 44.00 176 LEU A O 1
ATOM 1413 N N . ASP A 1 177 ? 10.092 9.663 -26.319 1.00 41.84 177 ASP A N 1
ATOM 1414 C CA . ASP A 1 177 ? 11.439 9.635 -26.921 1.00 41.84 177 ASP A CA 1
ATOM 1415 C C . ASP A 1 177 ? 12.008 8.234 -27.200 1.00 41.84 177 ASP A C 1
ATOM 1417 O O . ASP A 1 177 ? 13.215 8.027 -27.325 1.00 41.84 177 ASP A O 1
ATOM 1421 N N . THR A 1 178 ? 11.147 7.224 -27.301 1.00 45.50 178 THR A N 1
ATOM 1422 C CA . THR A 1 178 ? 11.554 5.899 -27.780 1.00 45.50 178 THR A CA 1
ATOM 1423 C C . THR A 1 178 ? 10.618 5.471 -28.895 1.00 45.50 178 THR A C 1
ATOM 1425 O O . THR A 1 178 ? 9.407 5.533 -28.716 1.00 45.50 178 THR A O 1
ATOM 1428 N N . ASN A 1 179 ? 11.156 4.932 -29.995 1.00 45.28 179 ASN A N 1
ATOM 1429 C CA . ASN A 1 179 ? 10.400 4.270 -31.077 1.00 45.28 179 ASN A CA 1
ATOM 1430 C C . ASN A 1 179 ? 9.5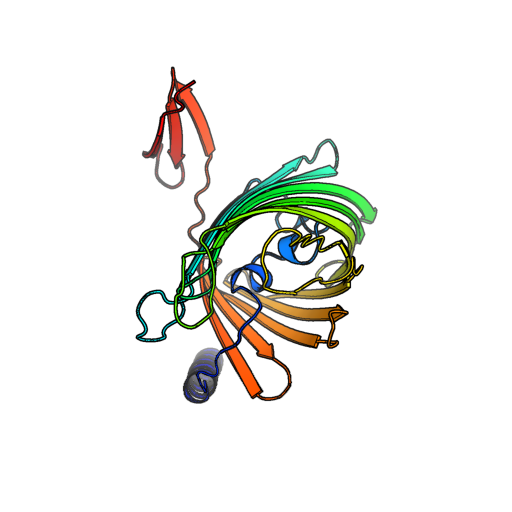10 3.093 -30.598 1.00 45.28 179 ASN A C 1
ATOM 1432 O O . ASN A 1 179 ? 8.872 2.413 -31.395 1.00 45.28 179 ASN A O 1
ATOM 1436 N N . PHE A 1 180 ? 9.466 2.847 -29.290 1.00 46.34 180 PHE A N 1
ATOM 1437 C CA . PHE A 1 180 ? 8.518 2.004 -28.589 1.00 46.34 180 PHE A CA 1
ATOM 1438 C C . PHE A 1 180 ? 7.251 2.825 -28.285 1.00 46.34 180 PHE A C 1
ATOM 1440 O O . PHE A 1 180 ? 7.171 3.533 -27.282 1.00 46.34 180 PHE A O 1
ATOM 1447 N N . ILE A 1 181 ? 6.254 2.759 -29.172 1.00 39.03 181 ILE A N 1
ATOM 1448 C CA . ILE A 1 181 ? 4.957 3.425 -28.985 1.00 39.03 181 ILE A CA 1
ATOM 1449 C C . ILE A 1 181 ? 4.162 2.663 -27.913 1.00 39.03 181 ILE A C 1
ATOM 1451 O O . ILE A 1 181 ? 3.298 1.845 -28.211 1.00 39.03 181 ILE A O 1
ATOM 1455 N N . TRP A 1 182 ? 4.444 2.946 -26.644 1.00 43.44 182 TRP A N 1
ATOM 1456 C CA . TRP A 1 182 ? 3.452 2.840 -25.575 1.00 43.44 182 TRP A CA 1
ATOM 1457 C C . TRP A 1 182 ? 3.057 4.256 -25.177 1.00 43.44 182 TRP A C 1
ATOM 1459 O O . TRP A 1 182 ? 3.317 4.714 -24.067 1.00 43.44 182 TRP A O 1
ATOM 1469 N N . THR A 1 183 ? 2.422 4.979 -26.099 1.00 42.06 183 THR A N 1
ATOM 1470 C CA . THR A 1 183 ? 1.688 6.197 -25.756 1.00 42.06 183 THR A CA 1
ATOM 1471 C C . THR A 1 183 ? 0.445 5.783 -24.981 1.00 42.06 183 THR A C 1
ATOM 1473 O O . THR A 1 183 ? -0.662 5.691 -25.509 1.00 42.06 183 THR A O 1
ATOM 1476 N N . LYS A 1 184 ? 0.612 5.480 -23.692 1.00 49.31 184 LYS A N 1
ATOM 1477 C CA . LYS A 1 184 ? -0.540 5.334 -22.814 1.00 49.31 184 LYS A CA 1
ATOM 1478 C C . LYS A 1 184 ? -1.072 6.747 -22.601 1.00 49.31 184 LYS A C 1
ATOM 1480 O O . LYS A 1 184 ? -0.491 7.537 -21.865 1.00 49.31 184 LYS A O 1
ATOM 1485 N N . SER A 1 185 ? -2.136 7.088 -23.327 1.00 49.47 185 SER A N 1
ATOM 1486 C CA . SER A 1 185 ? -2.889 8.325 -23.117 1.00 49.47 185 SER A CA 1
ATOM 1487 C C . SER A 1 185 ? -3.131 8.509 -21.623 1.00 49.47 185 SER A C 1
ATOM 1489 O O . SER A 1 185 ? -3.476 7.523 -20.966 1.00 49.47 185 SER A O 1
ATOM 1491 N N . ARG A 1 186 ? -2.985 9.740 -21.111 1.00 57.16 186 ARG A N 1
ATOM 1492 C CA . ARG A 1 186 ? -3.310 10.093 -19.721 1.00 57.16 186 ARG A CA 1
ATOM 1493 C C . ARG A 1 186 ? -4.655 9.478 -19.348 1.00 57.16 186 ARG A C 1
ATOM 1495 O O . ARG A 1 186 ? -5.698 9.965 -19.781 1.00 57.16 186 ARG A O 1
ATOM 1502 N N . LYS A 1 187 ? -4.626 8.382 -18.594 1.00 67.50 187 LYS A N 1
ATOM 1503 C CA . LYS A 1 187 ? -5.828 7.680 -18.165 1.00 67.50 187 LYS A CA 1
ATOM 1504 C C . LYS A 1 187 ? -5.918 7.853 -16.666 1.00 67.50 187 LYS A C 1
ATOM 1506 O O . LYS A 1 187 ? -5.012 7.466 -15.930 1.00 67.50 187 LYS A O 1
ATOM 1511 N N . LEU A 1 188 ? -7.004 8.487 -16.244 1.00 77.19 188 LEU A N 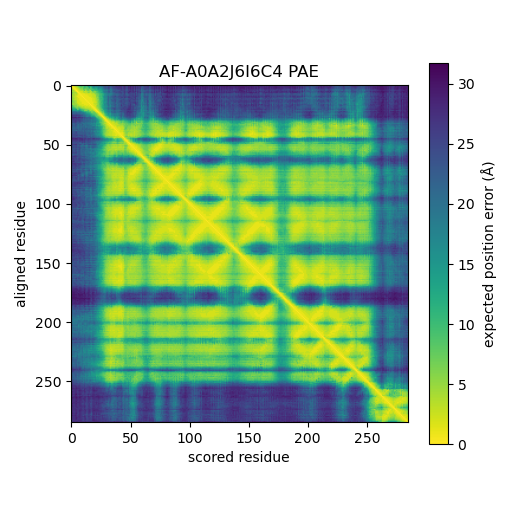1
ATOM 1512 C CA . LEU A 1 188 ? -7.397 8.463 -14.851 1.00 77.19 188 LEU A CA 1
ATOM 1513 C C . LEU A 1 188 ? -7.902 7.053 -14.571 1.00 77.19 188 LEU A C 1
ATOM 1515 O O . LEU A 1 188 ? -8.916 6.636 -15.128 1.00 77.19 188 LEU A O 1
ATOM 1519 N N . ASN A 1 189 ? -7.156 6.321 -13.754 1.00 85.56 189 ASN A N 1
ATOM 1520 C CA . ASN A 1 189 ? -7.563 5.008 -13.286 1.00 85.56 189 ASN A CA 1
ATOM 1521 C C . ASN A 1 189 ? -8.173 5.167 -11.901 1.00 85.56 189 ASN A C 1
ATOM 1523 O O . ASN A 1 189 ? -7.721 5.984 -11.097 1.00 85.56 189 ASN A O 1
ATOM 1527 N N . ASN A 1 190 ? -9.180 4.361 -11.609 1.00 89.56 190 ASN A N 1
ATOM 1528 C CA . ASN A 1 190 ? -9.845 4.373 -10.316 1.00 89.56 190 ASN A CA 1
ATOM 1529 C C . ASN A 1 190 ? -9.529 3.076 -9.581 1.00 89.56 190 ASN A C 1
ATOM 1531 O O . ASN A 1 190 ? -9.378 2.020 -10.196 1.00 89.56 190 ASN A O 1
ATOM 1535 N N . SER A 1 191 ? -9.453 3.130 -8.258 1.00 89.50 191 SER A N 1
ATOM 1536 C CA . SER A 1 191 ? -9.345 1.931 -7.440 1.00 89.50 191 SER A CA 1
ATOM 1537 C C . SER A 1 191 ? -10.245 2.006 -6.226 1.00 89.50 191 SER A C 1
ATOM 1539 O O . SER A 1 191 ? -10.322 3.048 -5.576 1.00 89.50 191 SER A O 1
ATOM 1541 N N . VAL A 1 192 ? -10.849 0.879 -5.875 1.00 91.62 192 VAL A N 1
ATOM 1542 C CA . VAL A 1 192 ? -11.561 0.691 -4.612 1.00 91.62 192 VAL A CA 1
ATOM 1543 C C . VAL A 1 192 ? -10.806 -0.350 -3.805 1.00 91.62 192 VAL A C 1
ATOM 1545 O O . VAL A 1 192 ? -10.391 -1.369 -4.349 1.00 91.62 192 VAL A O 1
ATOM 1548 N N . PHE A 1 193 ? -10.642 -0.116 -2.510 1.00 90.81 193 PHE A N 1
ATOM 1549 C CA . PHE A 1 193 ? -10.052 -1.087 -1.600 1.00 90.81 193 PHE A CA 1
ATOM 1550 C C . PHE A 1 193 ? -10.943 -1.271 -0.384 1.00 90.81 193 PHE A C 1
ATOM 1552 O O . PHE A 1 193 ? -11.406 -0.304 0.219 1.00 90.81 193 PHE A O 1
ATOM 1559 N N . VAL A 1 194 ? -11.150 -2.522 0.003 1.00 91.62 194 VAL A N 1
ATOM 1560 C CA . VAL A 1 194 ? -11.876 -2.903 1.211 1.00 91.62 194 VAL A CA 1
ATOM 1561 C C . VAL A 1 194 ? -11.006 -3.864 2.003 1.00 91.62 194 VAL A C 1
ATOM 1563 O O . VAL A 1 194 ? -10.478 -4.814 1.441 1.00 91.62 194 VAL A O 1
ATOM 1566 N N . ARG A 1 195 ? -10.887 -3.657 3.313 1.00 91.81 195 ARG A N 1
ATOM 1567 C CA . ARG A 1 195 ? -10.216 -4.582 4.231 1.00 91.81 195 ARG A CA 1
ATOM 1568 C C . ARG A 1 195 ? -10.987 -4.693 5.527 1.00 91.81 195 ARG A C 1
ATOM 1570 O O . ARG A 1 195 ? -11.474 -3.692 6.045 1.00 91.81 195 ARG A O 1
ATOM 1577 N N . TYR A 1 196 ? -11.024 -5.894 6.082 1.00 91.56 196 TYR A N 1
ATOM 1578 C CA . TYR A 1 196 ? -11.562 -6.139 7.409 1.00 91.56 196 TYR A CA 1
ATOM 1579 C C . TYR A 1 196 ? -10.479 -6.716 8.323 1.00 91.56 196 TYR A C 1
ATOM 1581 O O . TYR A 1 196 ? -9.797 -7.659 7.943 1.00 91.56 196 TYR A O 1
ATOM 1589 N N . ASP A 1 197 ? -10.299 -6.134 9.506 1.00 91.25 197 ASP A N 1
ATOM 1590 C CA . ASP A 1 197 ? -9.311 -6.558 10.502 1.00 91.25 197 ASP A CA 1
ATOM 1591 C C . ASP A 1 197 ? -9.939 -7.540 11.503 1.00 91.25 197 ASP A C 1
ATOM 1593 O O . ASP A 1 197 ? -10.866 -7.209 12.254 1.00 91.25 197 ASP A O 1
ATOM 1597 N N . VAL A 1 198 ? -9.453 -8.778 11.509 1.00 91.06 198 VAL A N 1
ATOM 1598 C CA . VAL A 1 198 ? -9.906 -9.819 12.428 1.00 91.06 198 VAL A CA 1
ATOM 1599 C C . VAL A 1 198 ? -8.753 -10.246 13.315 1.00 91.06 198 VAL A C 1
ATOM 1601 O O . VAL A 1 198 ? -7.871 -11.003 12.914 1.00 91.06 198 VAL A O 1
ATOM 1604 N N . GLN A 1 199 ? -8.823 -9.833 14.573 1.00 89.50 199 GLN A N 1
ATOM 1605 C CA . GLN A 1 199 ? -7.873 -10.234 15.593 1.00 89.50 199 GLN A CA 1
ATOM 1606 C C . GLN A 1 199 ? -8.423 -11.418 16.407 1.00 89.50 199 GLN A C 1
ATOM 1608 O O . GLN A 1 199 ? -9.445 -11.314 17.089 1.00 89.50 199 GLN A O 1
ATOM 1613 N N . ILE A 1 200 ? -7.737 -12.563 16.359 1.00 86.38 200 ILE A N 1
ATOM 1614 C CA . ILE A 1 200 ? -8.026 -13.738 17.191 1.00 86.38 200 ILE A CA 1
ATOM 1615 C C . ILE A 1 200 ? -6.966 -13.823 18.288 1.00 86.38 200 ILE A C 1
ATOM 1617 O O . ILE A 1 200 ? -5.885 -14.398 18.102 1.00 86.38 200 ILE A O 1
ATOM 1621 N N . LYS A 1 201 ? -7.319 -13.293 19.467 1.00 86.81 201 LYS A N 1
ATOM 1622 C CA . LYS A 1 201 ? -6.383 -13.044 20.582 1.00 86.81 201 LYS A CA 1
ATOM 1623 C C . LYS A 1 201 ? -5.242 -12.107 20.148 1.00 86.81 201 LYS A C 1
ATOM 1625 O O . LYS A 1 201 ? -5.210 -11.628 19.027 1.00 86.81 201 LYS A O 1
ATOM 1630 N N . ASP A 1 202 ? -4.236 -11.918 20.990 1.00 79.56 202 ASP A N 1
ATOM 1631 C CA . ASP A 1 202 ? -3.035 -11.131 20.646 1.00 79.56 202 ASP A CA 1
ATOM 1632 C C . ASP A 1 202 ? -2.002 -11.920 19.819 1.00 79.56 202 ASP A C 1
ATOM 1634 O O . ASP A 1 202 ? -0.796 -11.691 19.911 1.00 79.56 202 ASP A O 1
ATOM 1638 N N . ILE A 1 203 ? -2.452 -12.939 19.078 1.00 82.62 203 ILE A N 1
ATOM 1639 C CA . ILE A 1 203 ? -1.570 -13.915 18.423 1.00 82.62 203 ILE A CA 1
ATOM 1640 C C . ILE A 1 203 ? -1.798 -13.954 16.920 1.00 82.62 203 ILE A C 1
ATOM 1642 O O . ILE A 1 203 ? -0.821 -13.997 16.182 1.00 82.62 203 ILE A O 1
ATOM 1646 N N . TRP A 1 204 ? -3.050 -13.996 16.472 1.00 84.31 204 TRP A N 1
ATOM 1647 C CA . TRP A 1 204 ? -3.370 -14.161 15.059 1.00 84.31 204 TRP A CA 1
ATOM 1648 C C . TRP A 1 204 ? -4.161 -12.969 14.569 1.00 84.31 204 TRP A C 1
ATOM 1650 O O . TRP A 1 204 ? -5.195 -12.639 15.148 1.00 84.31 204 TRP A O 1
ATOM 1660 N N . HIS A 1 205 ? -3.670 -12.341 13.514 1.00 87.56 205 HIS A N 1
ATOM 1661 C CA . HIS A 1 205 ? -4.348 -11.242 12.852 1.00 87.56 205 HIS A CA 1
ATOM 1662 C C . HIS A 1 205 ? -4.643 -11.675 11.420 1.00 87.56 205 HIS A C 1
ATOM 1664 O O . HIS A 1 205 ? -3.768 -12.211 10.742 1.00 87.56 205 HIS A O 1
ATOM 1670 N N . PHE A 1 206 ? -5.881 -11.490 10.980 1.00 88.75 206 PHE A N 1
ATOM 1671 C CA . PHE A 1 206 ? -6.320 -11.813 9.633 1.00 88.75 206 PHE A CA 1
ATOM 1672 C C . PHE A 1 206 ? -6.837 -10.547 8.970 1.00 88.75 206 PHE A C 1
ATOM 1674 O O . PHE A 1 206 ? -7.665 -9.837 9.537 1.00 88.75 206 PHE A O 1
ATOM 1681 N N . TYR A 1 207 ? -6.393 -10.321 7.742 1.00 89.00 207 TYR A N 1
ATOM 1682 C CA . TYR A 1 207 ? -6.772 -9.179 6.927 1.00 89.00 207 TYR A CA 1
ATOM 1683 C C . TYR A 1 207 ? -7.337 -9.675 5.595 1.00 89.00 207 TYR A C 1
ATOM 1685 O O . TYR A 1 207 ? -6.643 -9.641 4.575 1.00 89.00 207 TYR A O 1
ATOM 1693 N N . PRO A 1 208 ? -8.568 -10.218 5.574 1.00 89.69 208 PRO A N 1
ATOM 1694 C CA . PRO A 1 208 ? -9.295 -10.365 4.325 1.00 89.69 208 PRO A CA 1
ATOM 1695 C C . PRO A 1 208 ? -9.479 -8.987 3.689 1.00 89.69 208 PRO A C 1
ATOM 1697 O O . PRO A 1 208 ? -9.948 -8.037 4.327 1.00 89.69 208 PRO A O 1
ATOM 1700 N N . GLN A 1 209 ? -9.109 -8.888 2.422 1.00 90.00 209 GLN A N 1
ATOM 1701 C CA . GLN A 1 209 ? -9.175 -7.651 1.670 1.00 90.00 209 GLN A CA 1
ATOM 1702 C C . GLN A 1 209 ? -9.582 -7.908 0.219 1.00 90.00 209 GLN A C 1
ATOM 1704 O O . GLN A 1 209 ? -9.479 -9.017 -0.307 1.00 90.00 209 GLN A O 1
ATOM 1709 N N . LEU A 1 210 ? -10.099 -6.865 -0.411 1.00 88.88 210 LEU A N 1
ATOM 1710 C CA . LEU A 1 210 ? -10.609 -6.879 -1.766 1.00 88.88 210 LEU A CA 1
ATOM 1711 C C . LEU A 1 210 ? -10.211 -5.575 -2.438 1.00 88.88 210 LEU A C 1
ATOM 1713 O O . LEU A 1 210 ? -10.604 -4.497 -1.990 1.00 88.88 210 LEU A O 1
ATOM 1717 N N . SER A 1 211 ? -9.470 -5.691 -3.531 1.00 87.12 211 SER A N 1
ATOM 1718 C CA . SER A 1 211 ? -9.066 -4.544 -4.335 1.00 87.12 211 SER A CA 1
ATOM 1719 C C . SER A 1 211 ? -9.733 -4.614 -5.698 1.00 87.12 211 SER A C 1
ATOM 1721 O O . SER A 1 211 ? -9.722 -5.655 -6.350 1.00 87.12 211 SER A O 1
ATOM 1723 N N . TYR A 1 212 ? -10.289 -3.500 -6.146 1.00 87.31 212 TYR A N 1
ATOM 1724 C CA . TYR A 1 212 ? -10.773 -3.312 -7.502 1.00 87.31 212 TYR A CA 1
ATOM 1725 C C . TYR A 1 212 ? -9.939 -2.229 -8.174 1.00 87.31 212 TYR A C 1
ATOM 1727 O O . TYR A 1 212 ? -9.733 -1.166 -7.591 1.00 87.31 212 TYR A O 1
ATOM 1735 N N . PHE A 1 213 ? -9.488 -2.486 -9.397 1.00 82.75 213 PHE A N 1
ATOM 1736 C CA . PHE A 1 213 ? -8.757 -1.518 -10.209 1.00 82.75 213 PHE A CA 1
ATOM 1737 C C . PHE A 1 213 ? -9.410 -1.396 -11.578 1.00 82.75 213 PHE A C 1
ATOM 1739 O O . PHE A 1 213 ? -9.517 -2.380 -12.312 1.00 82.75 213 PHE A O 1
ATOM 1746 N N . ASP A 1 214 ? -9.796 -0.175 -11.922 1.00 81.94 214 ASP A N 1
ATOM 1747 C CA . ASP A 1 214 ? -10.267 0.218 -13.244 1.00 81.94 214 ASP A CA 1
ATOM 1748 C C . ASP A 1 214 ? -9.068 0.622 -14.113 1.00 81.94 214 ASP A C 1
ATOM 1750 O O . ASP A 1 214 ? -8.840 1.790 -14.435 1.00 81.94 214 ASP A O 1
ATOM 1754 N N . ASP A 1 215 ? -8.231 -0.371 -14.414 1.00 70.12 215 ASP A N 1
ATOM 1755 C CA . ASP A 1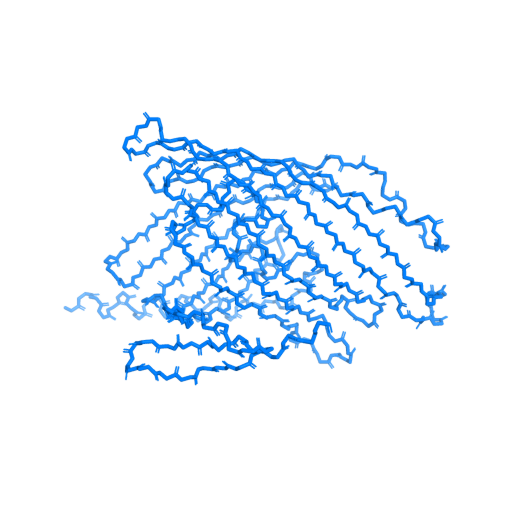 215 ? -7.175 -0.253 -15.416 1.00 70.12 215 ASP A CA 1
ATOM 1756 C C . ASP A 1 215 ? -7.759 -0.611 -16.808 1.00 70.12 215 ASP A C 1
ATOM 1758 O O . ASP A 1 215 ? -8.967 -0.680 -17.002 1.00 70.12 215 ASP A O 1
ATOM 1762 N N . ASN A 1 216 ? -6.943 -0.821 -17.848 1.00 62.44 216 ASN A N 1
ATOM 1763 C CA . ASN A 1 216 ? -7.452 -1.206 -19.186 1.00 62.44 216 ASN A CA 1
ATOM 1764 C C . ASN A 1 216 ? -8.303 -2.490 -19.193 1.00 62.44 216 ASN A C 1
ATOM 1766 O O . ASN A 1 216 ? -9.069 -2.716 -20.122 1.00 62.44 216 ASN A O 1
ATOM 1770 N N . THR A 1 217 ? -8.162 -3.313 -18.158 1.00 67.31 217 THR A N 1
ATOM 1771 C CA . THR A 1 217 ? -9.049 -4.428 -17.846 1.00 67.31 217 THR A CA 1
ATOM 1772 C C . THR A 1 217 ? -9.431 -4.296 -16.374 1.00 67.31 217 THR A C 1
ATOM 1774 O O . THR A 1 217 ? -8.523 -4.253 -15.539 1.00 67.31 217 THR A O 1
ATOM 1777 N N . PRO A 1 218 ? -10.728 -4.203 -16.032 1.00 71.50 218 PRO A N 1
ATOM 1778 C CA . PRO A 1 218 ? -11.163 -4.233 -14.645 1.00 71.50 218 PRO A CA 1
ATOM 1779 C C . PRO A 1 218 ? -10.673 -5.506 -13.954 1.00 71.50 218 PRO A C 1
ATOM 1781 O O . PRO A 1 218 ? -10.851 -6.615 -14.467 1.00 71.50 218 PRO A O 1
ATOM 1784 N N . LYS A 1 219 ? -10.029 -5.354 -12.797 1.00 78.31 219 LYS A N 1
ATOM 1785 C CA . LYS A 1 219 ? -9.500 -6.480 -12.015 1.00 78.31 219 LYS A CA 1
ATOM 1786 C C . LYS A 1 219 ? -10.062 -6.436 -10.610 1.00 78.31 219 LYS A C 1
ATOM 1788 O O . LYS A 1 219 ? -9.987 -5.399 -9.956 1.00 78.31 219 LYS A O 1
ATOM 1793 N N . LEU A 1 220 ? -10.576 -7.576 -10.157 1.00 82.31 220 LEU A N 1
ATOM 1794 C CA . LEU A 1 220 ? -10.970 -7.807 -8.777 1.00 82.31 220 LEU A CA 1
ATOM 1795 C C . LEU A 1 220 ? -9.957 -8.761 -8.142 1.00 82.31 220 LEU A C 1
ATOM 1797 O O . LEU A 1 220 ? -9.755 -9.866 -8.637 1.00 82.31 220 LEU A O 1
ATOM 1801 N N . LEU A 1 221 ? -9.316 -8.321 -7.066 1.00 81.62 221 LEU A N 1
ATOM 1802 C CA . LEU A 1 221 ? -8.207 -9.015 -6.421 1.00 81.62 221 LEU A CA 1
ATOM 1803 C C . LEU A 1 221 ? -8.571 -9.287 -4.958 1.00 81.62 221 LEU A C 1
ATOM 1805 O O . LEU A 1 221 ? -8.314 -8.443 -4.091 1.00 81.62 221 LEU A O 1
ATOM 1809 N N . PRO A 1 222 ? -9.223 -10.424 -4.659 1.00 84.75 222 PRO A N 1
ATOM 1810 C CA . PRO A 1 222 ? -9.384 -10.851 -3.284 1.00 84.75 222 PRO A CA 1
ATOM 1811 C C . PRO A 1 222 ? -8.033 -11.323 -2.746 1.00 84.75 222 PRO A C 1
ATOM 1813 O O . PRO A 1 222 ? -7.306 -12.076 -3.402 1.00 84.75 222 PRO A O 1
ATOM 1816 N N . SER A 1 223 ? -7.700 -10.885 -1.538 1.00 84.75 223 SER A N 1
ATOM 1817 C CA . SER A 1 223 ? -6.504 -11.322 -0.830 1.00 84.75 223 SER A CA 1
ATOM 1818 C C . SER A 1 223 ? -6.751 -11.551 0.658 1.00 84.75 223 SER A C 1
ATOM 1820 O O . SER A 1 223 ? -7.719 -11.069 1.245 1.00 84.75 223 SER A O 1
ATOM 1822 N N . LEU A 1 224 ? -5.878 -12.348 1.266 1.00 83.94 224 LEU A N 1
ATOM 1823 C CA . LEU A 1 224 ? -5.872 -12.640 2.691 1.00 83.94 224 LEU A CA 1
ATOM 1824 C C . LEU A 1 224 ? -4.449 -12.509 3.209 1.00 83.94 224 LEU A C 1
ATOM 1826 O O . LEU A 1 224 ? -3.560 -13.209 2.730 1.00 83.94 224 LEU A O 1
ATOM 1830 N N . ILE A 1 225 ? -4.256 -11.669 4.220 1.00 84.44 225 ILE A N 1
ATOM 1831 C CA . ILE A 1 225 ? -3.007 -11.620 4.980 1.00 84.44 225 ILE A CA 1
ATOM 1832 C C . ILE A 1 225 ? -3.249 -12.243 6.350 1.00 84.44 225 ILE A C 1
ATOM 1834 O O . ILE A 1 225 ? -4.278 -11.993 6.978 1.00 84.44 225 ILE A O 1
ATOM 1838 N N . VAL A 1 226 ? -2.317 -13.069 6.805 1.00 84.00 226 VAL A N 1
ATOM 1839 C CA . VAL A 1 226 ? -2.339 -13.721 8.111 1.00 84.00 226 VAL A CA 1
ATOM 1840 C C . VAL A 1 226 ? -1.036 -13.429 8.824 1.00 84.00 226 VAL A C 1
ATOM 1842 O O . VAL A 1 226 ? 0.001 -13.965 8.439 1.00 84.00 226 VAL A O 1
ATOM 1845 N N . ASP A 1 227 ? -1.104 -12.656 9.899 1.00 83.81 227 ASP A N 1
ATOM 1846 C CA . ASP A 1 227 ? 0.052 -12.358 10.730 1.00 83.81 227 ASP A CA 1
ATOM 1847 C C . ASP A 1 227 ? 0.019 -13.187 12.013 1.00 83.81 227 ASP A C 1
ATOM 1849 O O . ASP A 1 227 ? -0.969 -13.239 12.752 1.00 83.81 227 ASP A O 1
ATOM 1853 N N . TYR A 1 228 ? 1.143 -13.838 12.293 1.00 80.75 228 TYR A N 1
ATOM 1854 C CA . TYR A 1 228 ? 1.401 -14.556 13.526 1.00 80.75 228 TYR A CA 1
ATOM 1855 C C . TYR A 1 228 ? 2.322 -13.730 14.419 1.00 80.75 228 TYR A C 1
ATOM 1857 O O . TYR A 1 228 ? 3.499 -13.512 14.109 1.00 80.75 228 TYR A O 1
ATOM 1865 N N . LYS A 1 229 ? 1.777 -13.291 15.557 1.00 78.94 229 LYS A N 1
ATOM 1866 C CA . LYS A 1 229 ? 2.450 -12.528 16.618 1.00 78.94 229 LYS A CA 1
ATOM 1867 C C . LYS A 1 229 ? 3.163 -11.267 16.124 1.00 78.94 229 LYS A C 1
ATOM 1869 O O . LYS A 1 229 ? 4.097 -10.814 16.779 1.00 78.94 229 LYS A O 1
ATOM 1874 N N . ASN A 1 230 ? 2.760 -10.717 14.977 1.00 71.44 230 ASN A N 1
ATOM 1875 C CA . ASN A 1 230 ? 3.472 -9.628 14.301 1.00 71.44 230 ASN A CA 1
ATOM 1876 C C . ASN A 1 230 ? 4.959 -9.950 14.043 1.00 71.44 230 ASN A C 1
ATOM 1878 O O . ASN A 1 230 ? 5.808 -9.065 14.136 1.00 71.44 230 ASN A O 1
ATOM 1882 N N . ILE A 1 231 ? 5.283 -11.226 13.794 1.00 68.56 231 ILE A N 1
ATOM 1883 C CA . ILE A 1 231 ? 6.641 -11.705 13.478 1.00 68.56 231 ILE A CA 1
ATOM 1884 C C . ILE A 1 231 ? 6.682 -12.289 12.067 1.00 68.56 231 ILE A C 1
ATOM 1886 O O . ILE A 1 231 ? 7.637 -12.060 11.330 1.00 68.56 231 ILE A O 1
ATOM 1890 N N . VAL A 1 232 ? 5.651 -13.034 11.671 1.00 72.62 232 VAL A N 1
ATOM 1891 C CA . VAL A 1 232 ? 5.560 -13.640 10.337 1.00 72.62 232 VAL A CA 1
ATOM 1892 C C . VAL A 1 232 ? 4.183 -13.364 9.759 1.00 72.62 232 VAL A C 1
ATOM 1894 O O . VAL A 1 232 ? 3.196 -13.586 10.450 1.00 72.62 232 VAL A O 1
ATOM 1897 N N . GLY A 1 233 ? 4.137 -12.906 8.514 1.00 72.19 233 GLY A N 1
ATOM 1898 C CA . GLY A 1 233 ? 2.936 -12.699 7.718 1.00 72.19 233 GLY A CA 1
ATOM 1899 C C . GLY A 1 233 ? 2.905 -13.638 6.525 1.00 72.19 233 GLY A C 1
ATOM 1900 O O . GLY A 1 233 ? 3.933 -13.865 5.885 1.00 72.19 233 GLY A O 1
ATOM 1901 N N . LEU A 1 234 ? 1.731 -14.178 6.225 1.00 75.25 234 LEU A N 1
ATOM 1902 C CA . LEU A 1 234 ? 1.448 -14.922 5.003 1.00 75.25 234 LEU A CA 1
ATOM 1903 C C . LEU A 1 234 ? 0.370 -14.183 4.224 1.00 75.25 234 LEU A C 1
ATOM 1905 O O . LEU A 1 234 ? -0.708 -13.948 4.753 1.00 75.25 234 LEU A O 1
ATOM 1909 N N . GLY A 1 235 ? 0.657 -13.831 2.981 1.00 75.31 235 GLY A N 1
ATOM 1910 C CA . GLY A 1 235 ? -0.266 -13.156 2.080 1.00 75.31 235 GLY A CA 1
ATOM 1911 C C . GLY A 1 235 ? -0.675 -14.095 0.959 1.00 75.31 235 GLY A C 1
ATOM 1912 O O . GLY A 1 235 ? 0.170 -14.799 0.413 1.00 75.31 235 GLY A O 1
ATOM 1913 N N . PHE A 1 236 ? -1.945 -14.080 0.589 1.00 77.94 236 PHE A N 1
ATOM 1914 C CA . PHE A 1 236 ? -2.474 -14.782 -0.575 1.00 77.94 236 PHE A CA 1
ATOM 1915 C C . PHE A 1 236 ? -3.266 -13.785 -1.406 1.00 77.94 236 PHE A C 1
ATOM 1917 O O . PHE A 1 236 ? -4.095 -13.080 -0.843 1.00 77.94 236 PHE A O 1
ATOM 1924 N N . GLU A 1 237 ? -3.045 -13.726 -2.713 1.00 77.06 237 GLU A N 1
ATOM 1925 C CA . GLU A 1 237 ? -3.834 -12.904 -3.634 1.00 77.06 237 GLU A CA 1
ATOM 1926 C C . GLU A 1 237 ? -4.252 -13.733 -4.842 1.00 77.06 237 GLU A C 1
ATOM 1928 O O . GLU A 1 237 ? -3.462 -14.504 -5.390 1.00 77.06 237 GLU A O 1
ATOM 1933 N N . TYR A 1 238 ? -5.510 -13.586 -5.245 1.00 75.38 238 TYR A N 1
ATOM 1934 C CA . TYR A 1 238 ? -6.074 -14.297 -6.380 1.00 75.38 238 TYR A CA 1
ATOM 1935 C C . TYR A 1 238 ? -6.213 -13.376 -7.589 1.00 75.38 238 TYR A C 1
ATOM 1937 O O . TYR A 1 238 ? -6.803 -12.299 -7.498 1.00 75.38 238 TYR A O 1
ATOM 1945 N N . TRP A 1 239 ? -5.702 -13.827 -8.733 1.00 67.94 239 TRP A N 1
ATOM 1946 C CA . TRP A 1 239 ? -5.737 -13.103 -10.000 1.00 67.94 239 TRP A CA 1
ATOM 1947 C C . TRP A 1 239 ? -6.594 -13.854 -11.021 1.00 67.94 239 TRP A C 1
ATOM 1949 O O . TRP A 1 239 ? -6.206 -14.936 -11.469 1.00 67.94 239 TRP A O 1
ATOM 1959 N N . ASN A 1 240 ? -7.732 -13.247 -11.393 1.00 57.56 240 ASN A N 1
ATOM 1960 C CA . ASN A 1 240 ? -8.604 -13.574 -12.534 1.00 57.56 240 ASN A CA 1
ATOM 1961 C C . ASN A 1 240 ? -8.412 -14.991 -13.122 1.00 57.56 240 ASN A C 1
ATOM 1963 O O . ASN A 1 240 ? -7.868 -15.153 -14.213 1.00 57.56 240 ASN A O 1
ATOM 1967 N N . ASN A 1 241 ? -8.915 -16.004 -12.411 1.00 53.19 241 ASN A N 1
ATOM 1968 C CA . ASN A 1 241 ? -9.115 -17.382 -12.882 1.00 53.19 241 ASN A CA 1
ATOM 1969 C C . ASN A 1 241 ? -7.886 -18.248 -13.178 1.00 53.19 241 ASN A C 1
ATOM 1971 O O . ASN A 1 241 ? -8.081 -19.392 -13.580 1.00 53.19 241 ASN A O 1
ATOM 1975 N N . ILE A 1 242 ? -6.653 -17.776 -12.973 1.00 53.31 242 ILE A N 1
ATOM 1976 C CA . ILE A 1 242 ? -5.474 -18.564 -13.382 1.00 53.31 242 ILE A CA 1
ATOM 1977 C C . ILE A 1 242 ? -4.424 -18.674 -12.271 1.00 53.31 242 ILE A C 1
ATOM 1979 O O . ILE A 1 242 ? -3.807 -19.728 -12.151 1.00 53.31 242 ILE A O 1
ATOM 1983 N N . ASN A 1 243 ? -4.268 -17.667 -11.396 1.00 62.12 243 ASN A N 1
ATOM 1984 C CA . ASN A 1 243 ? -3.125 -17.625 -10.475 1.00 62.12 243 ASN A CA 1
ATOM 1985 C C . ASN A 1 243 ? -3.516 -17.319 -9.026 1.00 62.12 243 ASN A C 1
ATOM 1987 O O . ASN A 1 243 ? -4.234 -16.357 -8.747 1.00 62.12 243 ASN A O 1
ATOM 1991 N N . ILE A 1 244 ? -2.974 -18.114 -8.101 1.00 63.50 244 ILE A N 1
ATOM 1992 C CA . ILE A 1 244 ? -2.859 -17.765 -6.683 1.00 63.50 244 ILE A CA 1
ATOM 1993 C C . ILE A 1 244 ? -1.404 -17.389 -6.449 1.00 63.50 244 ILE A C 1
ATOM 1995 O O . ILE A 1 244 ? -0.512 -18.206 -6.676 1.00 63.50 244 ILE A O 1
ATOM 1999 N N . THR A 1 245 ? -1.170 -16.183 -5.946 1.00 64.75 245 THR A N 1
ATOM 2000 C CA . THR A 1 245 ? 0.163 -15.773 -5.517 1.00 64.75 245 THR A CA 1
ATOM 2001 C C . THR A 1 245 ? 0.236 -15.825 -4.000 1.00 64.75 245 THR A C 1
ATOM 2003 O O . THR A 1 245 ? -0.618 -15.268 -3.309 1.00 64.75 245 THR A O 1
ATOM 2006 N N . ALA A 1 246 ? 1.248 -16.520 -3.482 1.00 64.69 246 ALA A N 1
ATOM 2007 C CA . ALA A 1 246 ? 1.527 -16.612 -2.057 1.00 64.69 246 ALA A CA 1
ATOM 2008 C C . ALA A 1 246 ? 2.789 -15.816 -1.711 1.00 64.69 246 ALA A C 1
ATOM 2010 O O . ALA A 1 246 ? 3.779 -15.841 -2.443 1.00 64.69 246 ALA A O 1
ATOM 2011 N N . TYR A 1 247 ? 2.762 -15.143 -0.567 1.00 67.50 247 TYR A N 1
ATOM 2012 C CA . TYR A 1 247 ? 3.822 -14.254 -0.115 1.00 67.50 247 TYR A CA 1
ATOM 2013 C C . TYR A 1 247 ? 4.142 -14.524 1.347 1.00 67.50 247 TYR A C 1
ATOM 2015 O O . TYR A 1 247 ? 3.243 -14.758 2.151 1.00 67.50 247 TYR A O 1
ATOM 2023 N N . VAL A 1 248 ? 5.417 -14.416 1.712 1.00 62.47 248 VAL A N 1
ATOM 2024 C CA . VAL A 1 248 ? 5.866 -14.503 3.104 1.00 62.47 248 VAL A CA 1
ATOM 2025 C C . VAL A 1 248 ? 6.527 -13.187 3.482 1.00 62.47 248 VAL A C 1
ATOM 2027 O O . VAL A 1 248 ? 7.439 -12.727 2.798 1.00 62.47 248 VAL A O 1
ATOM 2030 N N . LYS A 1 249 ? 6.076 -12.586 4.580 1.00 64.69 249 LYS A N 1
ATOM 2031 C CA . LYS A 1 249 ? 6.644 -11.374 5.167 1.00 64.69 249 LYS A CA 1
ATOM 2032 C C . LYS A 1 249 ? 7.229 -11.707 6.530 1.00 64.69 249 LYS A C 1
ATOM 2034 O O . LYS A 1 249 ? 6.570 -12.314 7.366 1.00 64.69 249 LYS A O 1
ATOM 2039 N N . PHE A 1 250 ? 8.457 -11.276 6.780 1.00 61.81 250 PHE A N 1
ATOM 2040 C CA . PHE A 1 250 ? 9.041 -11.326 8.115 1.00 61.81 250 PHE A CA 1
ATOM 2041 C C . PHE A 1 250 ? 8.986 -9.929 8.717 1.00 61.81 250 PHE A C 1
ATOM 2043 O O . PHE A 1 250 ? 9.551 -8.979 8.179 1.00 61.81 250 PHE A O 1
ATOM 2050 N N . PHE A 1 251 ? 8.288 -9.802 9.835 1.00 64.50 251 PHE A N 1
ATOM 2051 C CA . PHE A 1 251 ? 8.215 -8.575 10.600 1.00 64.50 251 PHE A CA 1
ATOM 2052 C C . PHE A 1 251 ? 9.330 -8.587 11.637 1.00 64.50 251 PHE A C 1
ATOM 2054 O O . PHE A 1 251 ? 9.313 -9.356 12.599 1.00 64.50 251 PHE A O 1
ATOM 2061 N N . LYS A 1 252 ? 10.302 -7.692 11.471 1.00 59.47 252 LYS A N 1
ATOM 2062 C CA . LYS A 1 252 ? 11.189 -7.310 12.566 1.00 59.47 252 LYS A CA 1
ATOM 2063 C C . LYS A 1 252 ? 10.760 -5.932 13.033 1.00 59.47 252 LYS A C 1
ATOM 2065 O O . LYS A 1 252 ? 11.045 -4.935 12.379 1.00 59.47 252 LYS A O 1
ATOM 2070 N N . LYS A 1 253 ? 10.051 -5.874 14.161 1.00 50.59 253 LYS A N 1
ATOM 2071 C CA . LYS A 1 253 ? 9.674 -4.600 14.776 1.00 50.59 253 LYS A CA 1
ATOM 2072 C C . LYS A 1 253 ? 10.925 -3.948 15.359 1.00 50.59 253 LYS A C 1
ATOM 2074 O O . LYS A 1 253 ? 11.277 -4.193 16.508 1.00 50.59 253 LYS A O 1
ATOM 2079 N N . ILE A 1 254 ? 11.602 -3.127 14.564 1.00 48.19 254 ILE A N 1
ATOM 2080 C CA . ILE A 1 254 ? 12.653 -2.249 15.070 1.00 48.19 254 ILE A CA 1
ATOM 2081 C C . ILE A 1 254 ? 11.940 -1.046 15.679 1.00 48.19 254 ILE A C 1
ATOM 2083 O O . ILE A 1 254 ? 11.432 -0.179 14.970 1.00 48.19 254 ILE A O 1
ATOM 2087 N N . LYS A 1 255 ? 11.851 -0.998 17.010 1.00 42.41 255 LYS A N 1
ATOM 2088 C CA . LYS A 1 255 ? 11.461 0.237 17.691 1.00 42.41 255 LYS A CA 1
ATOM 2089 C C . LYS A 1 255 ? 12.653 1.189 17.616 1.00 42.41 255 LYS A C 1
ATOM 2091 O O . LYS A 1 255 ? 13.512 1.167 18.492 1.00 42.41 255 LYS A O 1
ATOM 2096 N N . ILE A 1 256 ? 12.703 2.015 16.573 1.00 46.00 256 ILE A N 1
ATOM 2097 C CA . ILE A 1 256 ? 13.652 3.129 16.512 1.00 46.00 256 ILE A CA 1
ATOM 2098 C C . ILE A 1 256 ? 13.204 4.128 17.568 1.00 46.00 256 ILE A C 1
ATOM 2100 O O . ILE A 1 256 ? 12.176 4.786 17.425 1.00 46.00 256 ILE A O 1
ATOM 2104 N N . ILE A 1 257 ? 13.936 4.173 18.675 1.00 44.22 257 ILE A N 1
ATOM 2105 C CA . ILE A 1 257 ? 13.577 5.016 19.820 1.00 44.22 257 ILE A CA 1
ATOM 2106 C C . ILE A 1 257 ? 14.435 6.285 19.851 1.00 44.22 257 ILE A C 1
ATOM 2108 O O . ILE A 1 257 ? 14.111 7.218 20.581 1.00 44.22 257 ILE A O 1
ATOM 2112 N N . MET A 1 258 ? 15.474 6.381 19.013 1.00 39.03 258 MET A N 1
ATOM 2113 C CA . MET A 1 258 ? 16.289 7.588 18.921 1.00 39.03 258 MET A CA 1
ATOM 2114 C C . MET A 1 258 ? 17.096 7.635 17.617 1.00 39.03 258 MET A C 1
ATOM 2116 O O . MET A 1 258 ? 17.822 6.693 17.301 1.00 39.03 258 MET A O 1
ATOM 2120 N N . LEU A 1 259 ? 16.978 8.746 16.887 1.00 40.75 259 LEU A N 1
ATOM 2121 C CA . LEU A 1 259 ? 17.911 9.150 15.836 1.00 40.75 259 LEU A CA 1
ATOM 2122 C C . LEU A 1 259 ? 18.745 10.297 16.409 1.00 40.75 259 LEU A C 1
ATOM 2124 O O . LEU A 1 259 ? 18.206 11.373 16.666 1.00 40.75 259 LEU A O 1
ATOM 2128 N N . ILE A 1 260 ? 20.035 10.065 16.654 1.00 47.56 260 ILE A N 1
ATOM 2129 C CA . ILE A 1 260 ? 20.956 11.125 17.087 1.00 47.56 260 ILE A CA 1
ATOM 2130 C C . ILE A 1 260 ? 21.736 11.588 15.862 1.00 47.56 260 ILE A C 1
ATOM 2132 O O . ILE A 1 260 ? 22.445 10.793 15.244 1.00 47.56 260 ILE A O 1
ATOM 2136 N N . LYS A 1 261 ? 21.632 12.878 15.527 1.00 43.72 261 LYS A N 1
ATOM 2137 C CA . LYS A 1 261 ? 22.574 13.519 14.607 1.00 43.72 261 LYS A CA 1
ATOM 2138 C C . LYS A 1 261 ? 23.847 13.847 15.385 1.00 43.72 261 LYS A C 1
ATOM 2140 O O . LYS A 1 261 ? 23.807 14.659 16.305 1.00 43.72 261 LYS A O 1
ATOM 2145 N N . HIS A 1 262 ? 24.962 13.234 15.007 1.00 48.94 262 HIS A N 1
ATOM 2146 C CA . HIS A 1 262 ? 26.285 13.554 15.534 1.00 48.94 262 HIS A CA 1
ATOM 2147 C C . HIS A 1 262 ? 27.218 13.848 14.357 1.00 48.94 262 HIS A C 1
ATOM 2149 O O . HIS A 1 262 ? 27.587 12.943 13.609 1.00 48.94 262 HIS A O 1
ATOM 2155 N N . GLN A 1 263 ? 27.579 15.123 14.179 1.00 79.62 263 GLN A N 1
ATOM 2156 C CA . GLN A 1 263 ? 28.313 15.615 13.003 1.00 79.62 263 GLN A CA 1
ATOM 2157 C C . GLN A 1 263 ? 27.568 15.286 11.688 1.00 79.62 263 GLN A C 1
ATOM 2159 O O . GLN A 1 263 ? 26.379 15.599 11.565 1.00 79.62 263 GLN A O 1
ATOM 2164 N N . ASN A 1 264 ? 28.251 14.634 10.740 1.00 65.00 264 ASN A N 1
ATOM 2165 C CA . ASN A 1 264 ? 27.715 14.166 9.460 1.00 65.00 264 ASN A CA 1
ATOM 2166 C C . ASN A 1 264 ? 27.041 12.791 9.568 1.00 65.00 264 ASN A C 1
ATOM 2168 O O . ASN A 1 264 ? 26.728 12.191 8.554 1.00 65.00 264 ASN A O 1
ATOM 2172 N N . ASN A 1 265 ? 26.823 12.252 10.768 1.00 48.44 265 ASN A N 1
ATOM 2173 C CA . ASN A 1 265 ? 26.259 10.918 10.937 1.00 48.44 265 ASN A CA 1
ATOM 2174 C C . ASN A 1 265 ? 24.885 10.960 11.604 1.00 48.44 265 ASN A C 1
ATOM 2176 O O . ASN A 1 265 ? 24.668 11.685 12.578 1.00 48.44 265 ASN A O 1
ATOM 2180 N N . VAL A 1 266 ? 23.975 10.123 11.114 1.00 54.53 266 VAL A N 1
ATOM 2181 C CA . VAL A 1 266 ? 22.746 9.744 11.812 1.00 54.53 266 VAL A CA 1
ATOM 2182 C C . VAL A 1 266 ? 22.957 8.364 12.415 1.00 54.53 266 VAL A C 1
ATOM 2184 O O . VAL A 1 266 ? 23.149 7.379 11.702 1.00 54.53 266 VAL A O 1
ATOM 2187 N N . LEU A 1 267 ? 22.936 8.309 13.743 1.00 52.84 267 LEU A N 1
ATOM 2188 C CA . LEU A 1 267 ? 23.077 7.081 14.515 1.00 52.84 267 LEU A CA 1
ATOM 2189 C C . LEU A 1 267 ? 21.690 6.531 14.848 1.00 52.84 267 LEU A C 1
ATOM 2191 O O . LEU A 1 267 ? 20.846 7.244 15.401 1.00 52.84 267 LEU A O 1
ATOM 2195 N N . ILE A 1 268 ? 21.459 5.265 14.503 1.00 54.12 268 ILE A N 1
ATOM 2196 C CA . ILE A 1 268 ? 20.194 4.561 14.722 1.00 54.12 268 ILE A CA 1
ATOM 2197 C C . ILE A 1 268 ? 20.370 3.633 15.918 1.00 54.12 268 ILE A C 1
ATOM 2199 O O . ILE A 1 268 ? 21.192 2.721 15.865 1.00 54.12 268 ILE A O 1
ATOM 2203 N N . TYR A 1 269 ? 19.583 3.828 16.976 1.00 54.47 269 TYR A N 1
ATOM 2204 C CA . TYR A 1 269 ? 19.648 2.988 18.173 1.00 54.47 269 TYR A CA 1
ATOM 2205 C C . TYR A 1 269 ? 18.380 2.152 18.379 1.00 54.47 269 TYR A C 1
ATOM 2207 O O . TYR A 1 269 ? 17.256 2.638 18.214 1.00 54.47 269 TYR A O 1
ATOM 2215 N N . ASP A 1 270 ? 18.575 0.903 18.802 1.00 56.56 270 ASP A N 1
ATOM 2216 C CA . ASP A 1 270 ? 17.543 0.054 19.398 1.00 56.56 270 ASP A CA 1
ATOM 2217 C C . ASP A 1 270 ? 17.483 0.294 20.907 1.00 56.56 270 ASP A C 1
ATOM 2219 O O . ASP A 1 270 ? 18.503 0.597 21.517 1.00 56.56 270 ASP A O 1
ATOM 2223 N N . LYS A 1 271 ? 16.311 0.112 21.520 1.00 55.47 271 LYS A N 1
ATOM 2224 C CA . LYS A 1 271 ? 16.146 0.067 22.985 1.00 55.47 271 LYS A CA 1
ATOM 2225 C C . LYS A 1 271 ? 15.531 -1.249 23.469 1.00 55.47 271 LYS A C 1
ATOM 2227 O O . LYS A 1 271 ? 15.369 -1.432 24.671 1.00 55.47 271 LYS A O 1
ATOM 2232 N N . THR A 1 272 ? 15.146 -2.163 22.576 1.00 46.47 272 THR A N 1
ATOM 2233 C CA . THR A 1 272 ? 14.404 -3.384 22.941 1.00 46.47 272 THR A CA 1
ATOM 2234 C C . THR A 1 272 ? 15.160 -4.295 23.911 1.00 46.47 272 THR A C 1
ATOM 2236 O O . THR A 1 272 ? 14.511 -5.007 24.672 1.00 46.47 272 THR A O 1
ATOM 2239 N N . SER A 1 273 ? 16.493 -4.210 23.971 1.00 47.50 273 SER A N 1
ATOM 2240 C CA . SER A 1 273 ? 17.330 -4.943 24.934 1.00 47.50 273 SER A CA 1
ATOM 2241 C C . SER A 1 273 ? 18.515 -4.123 25.479 1.00 47.50 273 SER A C 1
ATOM 2243 O O . SER A 1 273 ? 19.550 -4.691 25.818 1.00 47.50 273 SER A O 1
ATOM 2245 N N . GLY A 1 274 ? 18.390 -2.790 25.528 1.00 60.84 274 GLY A N 1
ATOM 2246 C CA . GLY A 1 274 ? 19.490 -1.844 25.795 1.00 60.84 274 GLY A CA 1
ATOM 2247 C C . GLY A 1 274 ? 19.765 -0.930 24.597 1.00 60.84 274 GLY A C 1
ATOM 2248 O O . GLY A 1 274 ? 19.237 -1.187 23.519 1.00 60.84 274 GLY A O 1
ATOM 2249 N N . TRP A 1 275 ? 20.541 0.145 24.787 1.00 58.91 275 TRP A N 1
ATOM 2250 C CA . TRP A 1 275 ? 20.884 1.103 23.724 1.00 58.91 275 TRP A CA 1
ATOM 2251 C C . TRP A 1 275 ? 21.952 0.535 22.785 1.00 58.91 275 TRP A C 1
ATOM 2253 O O . TRP A 1 275 ? 23.137 0.827 22.924 1.00 58.91 275 TRP A O 1
ATOM 2263 N N . ASN A 1 276 ? 21.528 -0.288 21.831 1.00 63.22 276 ASN A N 1
ATOM 2264 C CA . ASN A 1 276 ? 22.423 -0.891 20.848 1.00 63.22 276 ASN A CA 1
ATOM 2265 C C . ASN A 1 276 ? 22.425 -0.056 19.566 1.00 63.22 276 ASN A C 1
ATOM 2267 O O . ASN A 1 276 ? 21.361 0.234 19.018 1.00 63.22 276 ASN A O 1
ATOM 2271 N N . LEU A 1 277 ? 23.609 0.323 19.079 1.00 57.09 277 LEU A N 1
ATOM 2272 C CA . LEU A 1 277 ? 23.753 0.970 17.777 1.00 57.09 277 LEU A CA 1
ATOM 2273 C C . LEU A 1 277 ? 23.415 -0.051 16.681 1.00 57.09 277 LEU A C 1
ATOM 2275 O O . LEU A 1 277 ? 24.094 -1.064 16.538 1.00 57.09 277 LEU A O 1
ATOM 2279 N N . LEU A 1 278 ? 22.354 0.209 15.924 1.00 48.88 278 LEU A N 1
ATOM 2280 C CA . LEU A 1 278 ? 21.896 -0.638 14.821 1.00 48.88 278 LEU A CA 1
ATOM 2281 C C . LEU A 1 278 ? 22.559 -0.284 13.493 1.00 48.88 278 LEU A C 1
ATOM 2283 O O . LEU A 1 278 ? 22.640 -1.126 12.603 1.00 48.88 278 LEU A O 1
ATOM 2287 N N . GLY A 1 279 ? 22.990 0.964 13.344 1.00 48.78 279 GLY A N 1
ATOM 2288 C CA . GLY A 1 279 ? 23.593 1.444 12.115 1.00 48.78 279 GLY A CA 1
ATOM 2289 C C . GLY A 1 279 ? 23.964 2.916 12.194 1.00 48.78 279 GLY A C 1
ATOM 2290 O O . GLY A 1 279 ? 23.443 3.672 13.018 1.00 48.78 279 GLY A O 1
ATOM 2291 N N . GLN A 1 280 ? 24.872 3.300 11.310 1.00 53.91 280 GLN A N 1
ATOM 2292 C CA . GLN A 1 280 ? 25.347 4.660 11.126 1.00 53.91 280 GLN A CA 1
ATOM 2293 C C . GLN A 1 280 ? 25.143 5.022 9.657 1.00 53.91 280 GLN A C 1
ATOM 2295 O O . GLN A 1 280 ? 25.617 4.311 8.774 1.00 53.91 280 GLN A O 1
ATOM 2300 N N . VAL A 1 281 ? 24.421 6.111 9.403 1.00 47.53 281 VAL A N 1
ATOM 2301 C CA . VAL A 1 281 ? 24.255 6.670 8.059 1.00 47.53 281 VAL A CA 1
ATOM 2302 C C . VAL A 1 281 ? 25.072 7.948 7.987 1.00 47.53 281 VAL A C 1
ATOM 2304 O O . VAL A 1 281 ? 24.754 8.914 8.681 1.00 47.53 281 VAL A O 1
ATOM 2307 N N . GLN A 1 282 ? 26.119 7.943 7.168 1.00 44.12 282 GLN A N 1
ATOM 2308 C CA . GLN A 1 282 ? 26.873 9.148 6.850 1.00 44.12 282 GLN A CA 1
ATOM 2309 C C . GLN A 1 282 ? 26.080 9.971 5.829 1.00 44.12 282 GLN A C 1
ATOM 2311 O O . GLN A 1 282 ? 25.681 9.472 4.779 1.00 44.12 282 GLN A O 1
ATOM 2316 N N . ILE A 1 283 ? 25.801 11.218 6.184 1.00 47.47 283 ILE A N 1
ATOM 2317 C CA . ILE A 1 283 ? 25.209 12.237 5.331 1.00 47.47 283 ILE A CA 1
ATOM 2318 C C . ILE A 1 283 ? 26.368 13.100 4.846 1.00 47.47 283 ILE A C 1
ATOM 2320 O O . ILE A 1 283 ? 26.854 13.959 5.582 1.00 47.47 283 ILE A O 1
ATOM 2324 N N . ASP A 1 284 ? 26.806 12.854 3.617 1.00 40.31 284 ASP A N 1
ATOM 2325 C CA . ASP A 1 284 ? 27.688 13.782 2.920 1.00 40.31 284 ASP A CA 1
ATOM 2326 C C . ASP A 1 284 ? 26.821 14.944 2.410 1.00 40.31 284 ASP A C 1
ATOM 2328 O O . ASP A 1 284 ? 25.892 14.736 1.623 1.00 40.31 284 ASP A O 1
ATOM 2332 N N . LEU A 1 285 ? 27.060 16.139 2.962 1.00 40.91 285 LEU A N 1
ATOM 2333 C CA . LEU A 1 285 ? 26.476 17.408 2.513 1.00 40.91 285 LEU A CA 1
ATOM 2334 C C . LEU A 1 285 ? 27.344 18.031 1.422 1.00 40.91 285 LEU A C 1
ATOM 2336 O O . LEU A 1 285 ? 28.585 18.006 1.593 1.00 40.91 285 LEU A O 1
#

Solvent-accessible surface area (backbone atoms only — not comparable to full-atom values): 15271 Å² total; per-residue (Å²): 124,68,66,68,54,54,53,51,51,53,52,50,49,51,51,55,57,61,74,64,55,59,88,67,85,75,84,85,78,60,80,58,51,80,81,30,59,40,79,69,26,29,22,44,50,56,83,76,69,45,76,45,75,49,76,48,73,50,69,54,89,62,95,53,86,50,48,37,32,38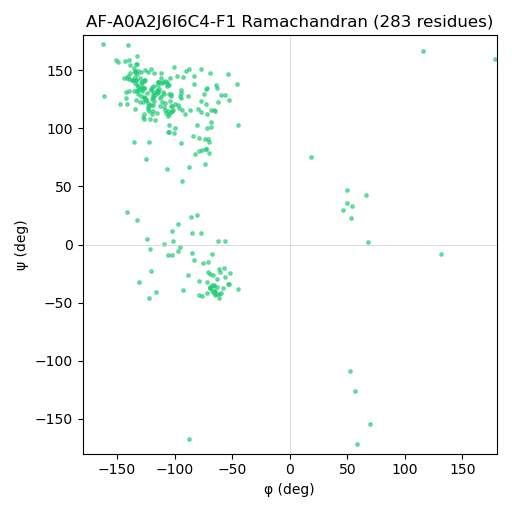,40,34,43,34,40,38,38,40,41,80,92,76,32,32,18,40,36,46,30,44,40,38,35,29,64,40,79,40,36,38,37,37,32,44,35,41,32,40,19,45,50,45,74,81,47,101,51,32,34,41,21,41,13,34,30,41,35,42,35,38,40,39,36,46,65,33,86,91,76,72,37,65,68,46,78,49,74,36,64,29,40,37,41,16,40,25,39,34,49,75,50,38,37,42,35,42,22,42,34,41,54,45,53,75,57,85,85,50,99,64,86,59,72,54,66,82,44,80,28,44,34,40,40,38,38,40,60,45,71,57,70,95,43,36,38,36,39,48,31,38,36,37,36,47,56,103,61,77,43,65,35,48,31,39,35,40,30,44,63,72,39,40,32,41,36,39,39,39,46,83,96,78,38,61,49,77,45,81,43,78,46,77,84,75,60,74,77,45,77,48,77,56,90,54,29,41,38,36,29,35,55,93,88,48,86,41,81,75,48,75,45,77,55,87,128

Nearest PDB structures (foldseek):
  1p4t-assembly1_A  TM=4.771E-01  e=1.479E-01  Neisseria meningitidis
  1k24-assembly1_A  TM=4.322E-01  e=1.109E-01  Neisseria meningitidis
  6sm3-assembly1_B  TM=3.792E-01  e=5.398E-01  Porphyromonas gingivalis W83
  7lhg-assembly1_C  TM=4.071E-01  e=3.676E+00  Escherichia coli
  4y25-assembly1_A  TM=3.676E-01  e=3.340E+00  Escherichia coli K-12

pLDDT: mean 71.96, std 17.6, range [33.47, 96.88]

Secondary structure (DSSP, 8-state):
--HHHHHHHHHHHHHHHHHT-------S--THHHH-HHHH-GGGTTTTSS-EEEEEEEE----STT--EEEEEEEEEEETTTTEEEEEEEEEEEETTTEEEEEEEEEEEEEEESSSSEEEEEEEEEEEEEEEEPPBTTTTB---EEEEEEEEEEEEEEETTEEEEEEEEEE-----SSSS------EEEEEEEEEE-EEETTTEEEEEEEEEEESSSEEEEEEEEEEETTTEEEEEEEETTTEEEEEEEE-----EEEEEEETTEEEEEE-BTB-EEEEEEE---